Protein AF-0000000082339894 (afdb_homodimer)

Organism: NCBI:txid1220207

Foldseek 3Di:
DFALVLLLVLLVVLLVVLVVQLVCCCVVCVDPVLVPDDPVSNVVVNVVSNVVSVVSNVSSVLSNVCSVPVCVLVDPVVVVVLVCQLVVLQVVLVVCVVVVVPVSSVVSNVSSVSSCRRRVD/DFALVLLLVLLVVLLVVLVVQLVCCCVVCVDPVLVPDDPVSNVVVNVVSNVVSVVSNVSSVLSNVCSVPVCVLVDPVNVVVLVCQLVVLQVVLVVCVVVVVPVSSVVSNVSSVSSCRRRVD

Secondary structure (DSSP, 8-state):
---HHHHHHHHHHHHHHHHHHHHHHHHHHTSHHHHTS-HHHHHHHHHHHHHHHHHHHHHHHHHHHHHH-GGGGGSHHHHHHHHHHHHHHHHHHHHHHHTT-HHHHHHHHHHHHHHHHHHH-/---HHHHHHHHHHHHHHHHHHHHHHHHHHTSHHHHTS-HHHHHHHHHHHHHHHHHHHHHHHHHHHHHH-GGGGGSHHHHHHHHHHHHHHHHHHHHHHHTT-HHHHHHHHHHHHHHHHHHH-

Structure (mmCIF, N/CA/C/O backbone):
data_AF-0000000082339894-model_v1
#
loop_
_entity.id
_entity.type
_entity.pdbx_description
1 polymer 'Integral membrane protein'
#
loop_
_atom_site.group_PDB
_atom_site.id
_atom_site.type_symbol
_atom_site.label_atom_id
_atom_site.label_alt_id
_atom_site.label_comp_id
_atom_site.label_asym_id
_atom_site.label_entity_id
_atom_site.label_seq_id
_atom_site.pdbx_PDB_ins_code
_atom_site.Cartn_x
_atom_site.Cartn_y
_atom_site.Cartn_z
_atom_site.occupancy
_atom_site.B_iso_or_equiv
_atom_site.auth_seq_id
_atom_site.auth_comp_id
_atom_site.auth_asym_id
_atom_site.auth_atom_id
_atom_site.pdbx_PDB_model_num
ATOM 1 N N . MET A 1 1 ? 12.375 19.703 15.148 1 88.88 1 MET A N 1
ATOM 2 C CA . MET A 1 1 ? 11.305 19.547 14.164 1 88.88 1 MET A CA 1
ATOM 3 C C . MET A 1 1 ? 11.859 19.016 12.844 1 88.88 1 MET A C 1
ATOM 5 O O . MET A 1 1 ? 12.977 19.344 12.453 1 88.88 1 MET A O 1
ATOM 9 N N . PRO A 1 2 ? 11.07 18.078 12.258 1 95.56 2 PRO A N 1
ATOM 10 C CA . PRO A 1 2 ? 11.562 17.547 10.984 1 95.56 2 PRO A CA 1
ATOM 11 C C . PRO A 1 2 ? 11.789 18.641 9.938 1 95.56 2 PRO A C 1
ATOM 13 O O . PRO A 1 2 ? 11.055 19.625 9.906 1 95.56 2 PRO A O 1
ATOM 16 N N . ASP A 1 3 ? 12.844 18.516 9.219 1 97.5 3 ASP A N 1
ATOM 17 C CA . ASP A 1 3 ? 13.234 19.438 8.156 1 97.5 3 ASP A CA 1
ATOM 18 C C . ASP A 1 3 ? 12.344 19.281 6.93 1 97.5 3 ASP A C 1
ATOM 20 O O . ASP A 1 3 ? 12.328 18.219 6.305 1 97.5 3 ASP A O 1
ATOM 24 N N . PRO A 1 4 ? 11.617 20.328 6.535 1 98.5 4 PRO A N 1
ATOM 25 C CA . PRO A 1 4 ? 10.734 20.219 5.371 1 98.5 4 PRO A CA 1
ATOM 26 C C . PRO A 1 4 ? 11.484 19.812 4.098 1 98.5 4 PRO A C 1
ATOM 28 O O . PRO A 1 4 ? 10.922 19.141 3.23 1 98.5 4 PRO A O 1
ATOM 31 N N . THR A 1 5 ? 12.688 20.219 4.02 1 98.69 5 THR A N 1
ATOM 32 C CA . THR A 1 5 ? 13.453 19.859 2.832 1 98.69 5 THR A CA 1
ATOM 33 C C . THR A 1 5 ? 13.656 18.344 2.748 1 98.69 5 THR A C 1
ATOM 35 O O . THR A 1 5 ? 13.492 17.75 1.682 1 98.69 5 THR A O 1
ATOM 38 N N . LEU A 1 6 ? 14.039 17.719 3.838 1 98.81 6 LEU A N 1
ATOM 39 C CA . LEU A 1 6 ? 14.211 16.266 3.863 1 98.81 6 LEU A CA 1
ATOM 40 C C . LEU A 1 6 ? 12.891 15.562 3.574 1 98.81 6 LEU A C 1
ATOM 42 O O . LEU A 1 6 ? 12.875 14.523 2.904 1 98.81 6 LEU A O 1
ATOM 46 N N . LEU A 1 7 ? 11.852 16.078 4.051 1 98.94 7 LEU A N 1
ATOM 47 C CA . LEU A 1 7 ? 10.531 15.508 3.787 1 98.94 7 LEU A CA 1
ATOM 48 C C . LEU A 1 7 ? 10.18 15.617 2.307 1 98.94 7 LEU A C 1
ATOM 50 O O . LEU A 1 7 ? 9.617 14.68 1.729 1 98.94 7 LEU A O 1
ATOM 54 N N . LYS A 1 8 ? 10.523 16.734 1.73 1 98.94 8 LYS A N 1
ATOM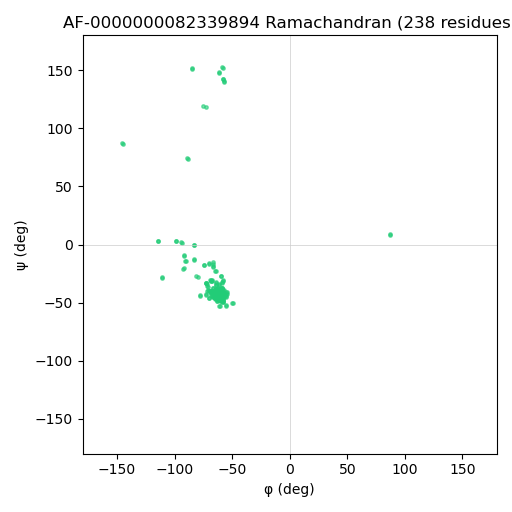 55 C CA . LYS A 1 8 ? 10.297 16.859 0.294 1 98.94 8 LYS A CA 1
ATOM 56 C C . LYS A 1 8 ? 11.133 15.859 -0.489 1 98.94 8 LYS A C 1
ATOM 58 O O . LYS A 1 8 ? 10.656 15.266 -1.454 1 98.94 8 LYS A O 1
ATOM 63 N N . VAL A 1 9 ? 12.352 15.648 -0.076 1 98.94 9 VAL A N 1
ATOM 64 C CA . VAL A 1 9 ? 13.211 14.664 -0.728 1 98.94 9 VAL A CA 1
ATOM 65 C C . VAL A 1 9 ? 12.617 13.266 -0.573 1 98.94 9 VAL A C 1
ATOM 67 O O . VAL A 1 9 ? 12.57 12.492 -1.533 1 98.94 9 VAL A O 1
ATOM 70 N N . ALA A 1 10 ? 12.148 12.93 0.594 1 98.94 10 ALA A N 1
ATOM 71 C CA . ALA A 1 10 ? 11.477 11.656 0.823 1 98.94 10 ALA A CA 1
ATOM 72 C C . ALA A 1 10 ? 10.234 11.516 -0.056 1 98.94 10 ALA A C 1
ATOM 74 O O . ALA A 1 10 ? 9.961 10.445 -0.588 1 98.94 10 ALA A O 1
ATOM 75 N N . GLY A 1 11 ? 9.5 12.625 -0.168 1 98.94 11 GLY A N 1
ATOM 76 C CA . GLY A 1 11 ? 8.312 12.617 -1.007 1 98.94 11 GLY A CA 1
ATOM 77 C C . GLY A 1 11 ? 8.609 12.32 -2.463 1 98.94 11 GLY A C 1
ATOM 78 O O . GLY A 1 11 ? 8.055 11.391 -3.041 1 98.94 11 GLY A O 1
ATOM 79 N N . TYR A 1 12 ? 9.5 13.047 -3.043 1 98.88 12 TYR A N 1
ATOM 80 C CA . TYR A 1 12 ? 9.867 12.836 -4.438 1 98.88 12 TYR A CA 1
ATOM 81 C C . TYR A 1 12 ? 10.5 11.461 -4.625 1 98.88 12 TYR A C 1
ATOM 83 O O . TYR A 1 12 ? 10.25 10.789 -5.629 1 98.88 12 TYR A O 1
ATOM 91 N N . GLY A 1 13 ? 11.383 11.109 -3.709 1 98.88 13 GLY A N 1
ATOM 92 C CA . GLY A 1 13 ? 11.977 9.781 -3.766 1 98.88 13 GLY A CA 1
ATOM 93 C C . GLY A 1 13 ? 10.945 8.672 -3.785 1 98.88 13 GLY A C 1
ATOM 94 O O . GLY A 1 13 ? 11.047 7.734 -4.578 1 98.88 13 GLY A O 1
ATOM 95 N N . SER A 1 14 ? 9.953 8.828 -2.969 1 98.94 14 SER A N 1
ATOM 96 C CA . SER A 1 14 ? 8.891 7.824 -2.918 1 98.94 14 SER A CA 1
ATOM 97 C C . SER A 1 14 ? 8.133 7.754 -4.238 1 98.94 14 SER A C 1
ATOM 99 O O . SER A 1 14 ? 7.762 6.672 -4.691 1 98.94 14 SER A O 1
ATOM 101 N N . LEU A 1 15 ? 7.883 8.859 -4.863 1 98.94 15 LEU A N 1
ATOM 102 C CA . LEU A 1 15 ? 7.18 8.859 -6.141 1 98.94 15 LEU A CA 1
ATOM 103 C C . LEU A 1 15 ? 8.031 8.211 -7.227 1 98.94 15 LEU A C 1
ATOM 105 O O . LEU A 1 15 ? 7.512 7.465 -8.062 1 98.94 15 LEU A O 1
ATOM 109 N N . ILE A 1 16 ? 9.328 8.484 -7.242 1 98.88 16 ILE A N 1
ATOM 110 C CA . ILE A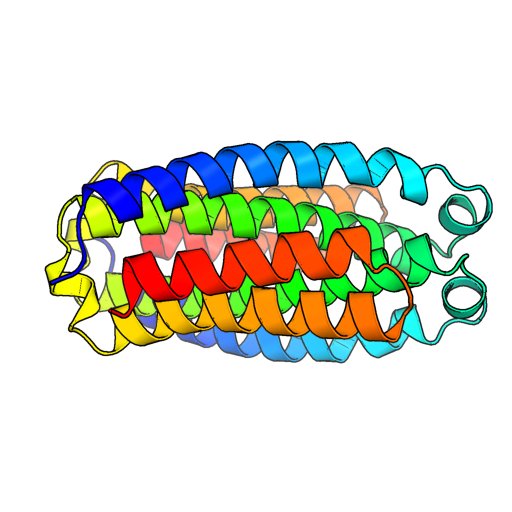 1 16 ? 10.234 7.867 -8.203 1 98.88 16 ILE A CA 1
ATOM 111 C C . ILE A 1 16 ? 10.273 6.355 -7.977 1 98.88 16 ILE A C 1
ATOM 113 O O . ILE A 1 16 ? 10.164 5.574 -8.922 1 98.88 16 ILE A O 1
ATOM 117 N N . VAL A 1 17 ? 10.406 5.922 -6.746 1 98.81 17 VAL A N 1
ATOM 118 C CA . VAL A 1 17 ? 10.461 4.5 -6.418 1 98.81 17 VAL A CA 1
ATOM 119 C C . VAL A 1 17 ? 9.133 3.836 -6.777 1 98.81 17 VAL A C 1
ATOM 121 O O . VAL A 1 17 ? 9.109 2.684 -7.219 1 98.81 17 VAL A O 1
ATOM 124 N N . SER A 1 18 ? 8.07 4.566 -6.605 1 98.94 18 SER A N 1
ATOM 125 C CA . SER A 1 18 ? 6.77 4.02 -6.996 1 98.94 18 SER A CA 1
ATOM 126 C C . SER A 1 18 ? 6.754 3.639 -8.469 1 98.94 18 SER A C 1
ATOM 128 O O . SER A 1 18 ? 6.316 2.543 -8.828 1 98.94 18 SER A O 1
ATOM 130 N N . LEU A 1 19 ? 7.184 4.461 -9.305 1 98.75 19 LEU A N 1
ATOM 131 C CA . LEU A 1 19 ? 7.215 4.203 -10.742 1 98.75 19 LEU A CA 1
ATOM 132 C C . LEU A 1 19 ? 8.141 3.039 -11.07 1 98.75 19 LEU A C 1
ATOM 134 O O . LEU A 1 19 ? 7.801 2.172 -11.875 1 98.75 19 LEU A O 1
ATOM 138 N N . LEU A 1 20 ? 9.289 3.039 -10.453 1 98.38 20 LEU A N 1
ATOM 139 C CA . LEU A 1 20 ? 10.25 1.966 -10.68 1 98.38 20 LEU A CA 1
ATOM 140 C C . LEU A 1 20 ? 9.719 0.638 -10.148 1 98.38 20 LEU A C 1
ATOM 142 O O . LEU A 1 20 ? 9.906 -0.406 -10.781 1 98.38 20 LEU A O 1
ATOM 146 N N . HIS A 1 21 ? 9.094 0.686 -8.992 1 98.69 21 HIS A N 1
ATOM 147 C CA . HIS A 1 21 ? 8.461 -0.484 -8.398 1 98.69 21 HIS A CA 1
ATOM 148 C C . HIS A 1 21 ? 7.391 -1.06 -9.32 1 98.69 21 HIS A C 1
ATOM 150 O O . HIS A 1 21 ? 7.391 -2.26 -9.602 1 98.69 21 HIS A O 1
ATOM 156 N N . ALA A 1 22 ? 6.559 -0.217 -9.852 1 98.56 22 ALA A N 1
ATOM 157 C CA . ALA A 1 22 ? 5.539 -0.665 -10.797 1 98.56 22 ALA A CA 1
ATOM 158 C C . ALA A 1 22 ? 6.176 -1.271 -12.047 1 98.56 22 ALA A C 1
ATOM 160 O O . ALA A 1 22 ? 5.793 -2.359 -12.477 1 98.56 22 ALA A O 1
ATOM 161 N N . ALA A 1 23 ? 7.172 -0.683 -12.562 1 98.31 23 ALA A N 1
ATOM 162 C CA . ALA A 1 23 ? 7.805 -1.129 -13.797 1 98.31 23 ALA A CA 1
ATOM 163 C C . ALA A 1 23 ? 8.523 -2.461 -13.594 1 98.31 23 ALA A C 1
ATOM 165 O O . ALA A 1 23 ? 8.578 -3.287 -14.508 1 98.31 23 ALA A O 1
ATOM 166 N N . SER A 1 24 ? 9.023 -2.719 -12.445 1 97.75 24 SER A N 1
ATOM 167 C CA . SER A 1 24 ? 9.82 -3.914 -12.195 1 97.75 24 SER A CA 1
ATOM 168 C C . SER A 1 24 ? 8.945 -5.16 -12.125 1 97.75 24 SER A C 1
ATOM 170 O O . SER A 1 24 ? 9.445 -6.285 -12.234 1 97.75 24 SER A O 1
ATOM 172 N N . GLY A 1 25 ? 7.66 -4.973 -11.938 1 97.94 25 GLY A N 1
ATOM 173 C CA . GLY A 1 25 ? 6.762 -6.117 -11.898 1 97.94 25 GLY A CA 1
ATOM 174 C C . GLY A 1 25 ? 6.793 -6.945 -13.172 1 97.94 25 GLY A C 1
ATOM 175 O O . GLY A 1 25 ? 6.598 -8.164 -13.125 1 97.94 25 GLY A O 1
ATOM 176 N N . ARG A 1 26 ? 7.016 -6.348 -14.258 1 96.88 26 ARG A N 1
ATOM 177 C CA . ARG A 1 26 ? 7.008 -7.043 -15.539 1 96.88 26 ARG A CA 1
ATOM 178 C C . ARG A 1 26 ? 8.078 -8.125 -15.586 1 96.88 26 ARG A C 1
ATOM 180 O O . ARG A 1 26 ? 7.887 -9.172 -16.203 1 96.88 26 ARG A O 1
ATOM 187 N N . LYS A 1 27 ? 9.18 -7.91 -14.961 1 95.75 27 LYS A N 1
ATOM 188 C CA . LYS A 1 27 ? 10.312 -8.828 -15.008 1 95.75 27 LYS A CA 1
ATOM 189 C C . LYS A 1 27 ? 9.945 -10.195 -14.43 1 95.75 27 LYS A C 1
ATOM 191 O O . LYS A 1 27 ? 10.164 -11.227 -15.062 1 95.75 27 LYS A O 1
ATOM 196 N N . PHE A 1 28 ? 9.32 -10.195 -13.281 1 97 28 PHE A N 1
ATOM 197 C CA . PHE A 1 28 ? 9.039 -11.484 -12.672 1 97 28 PHE A CA 1
ATOM 198 C C . PHE A 1 28 ? 7.66 -12 -13.078 1 97 28 PHE A C 1
ATOM 200 O O . PHE A 1 28 ? 7.41 -13.203 -13.062 1 97 28 PHE A O 1
ATOM 207 N N . GLN A 1 29 ? 6.766 -11.109 -13.539 1 97.75 29 GLN A N 1
ATOM 208 C CA . GLN A 1 29 ? 5.406 -11.508 -13.883 1 97.75 29 GLN A CA 1
ATOM 209 C C . GLN A 1 29 ? 5.336 -12.094 -15.289 1 97.75 29 GLN A C 1
ATOM 211 O O . GLN A 1 29 ? 4.348 -12.734 -15.648 1 97.75 29 GLN A O 1
ATOM 216 N N . ARG A 1 30 ? 6.375 -11.93 -16.031 1 96.94 30 ARG A N 1
ATOM 217 C CA . ARG A 1 30 ? 6.41 -12.5 -17.375 1 96.94 30 ARG A CA 1
ATOM 218 C C . ARG A 1 30 ? 7.023 -13.898 -17.359 1 96.94 30 ARG A C 1
ATOM 220 O O . ARG A 1 30 ? 6.953 -14.617 -18.359 1 96.94 30 ARG A O 1
ATOM 227 N N . ALA A 1 31 ? 7.578 -14.273 -16.266 1 96.19 31 ALA A N 1
ATOM 228 C CA . ALA A 1 31 ? 8.133 -15.625 -16.156 1 96.19 31 ALA A CA 1
ATOM 229 C C . ALA A 1 31 ? 7.055 -16.672 -16.422 1 96.19 31 ALA A C 1
ATOM 231 O O . ALA A 1 31 ? 5.91 -16.516 -15.984 1 96.19 31 ALA A O 1
ATOM 232 N N . ARG A 1 32 ? 7.445 -17.766 -17.094 1 97.19 32 ARG A N 1
ATOM 233 C CA . ARG A 1 32 ? 6.512 -18.828 -17.469 1 97.19 32 ARG A CA 1
ATOM 234 C C . ARG A 1 32 ? 5.812 -19.391 -16.234 1 97.19 32 ARG A C 1
ATOM 236 O O . ARG A 1 32 ? 4.602 -19.641 -16.266 1 97.19 32 ARG A O 1
ATOM 243 N N . GLU A 1 33 ? 6.578 -19.594 -15.156 1 97.88 33 GLU A N 1
ATOM 244 C CA . GLU A 1 33 ? 6.004 -20.156 -13.93 1 97.88 33 GLU A CA 1
ATOM 245 C C . GLU A 1 33 ? 4.953 -19.219 -13.336 1 97.88 33 GLU A C 1
ATOM 247 O O . GLU A 1 33 ? 3.951 -19.688 -12.789 1 97.88 33 GLU A O 1
ATOM 252 N N . PHE A 1 34 ? 5.199 -17.922 -13.398 1 98.38 34 PHE A N 1
ATOM 253 C CA . PHE A 1 34 ? 4.238 -16.953 -12.891 1 98.38 34 PHE A CA 1
ATOM 254 C C . PHE A 1 34 ? 2.971 -16.953 -13.734 1 98.38 34 PHE A C 1
ATOM 256 O O . PHE A 1 34 ? 1.861 -16.953 -13.195 1 98.38 34 PHE A O 1
ATOM 263 N N . GLN A 1 35 ? 3.158 -17.062 -15.055 1 98.06 35 GLN A N 1
ATOM 264 C CA . GLN A 1 35 ? 2.025 -17.047 -15.969 1 98.06 35 GLN A CA 1
ATOM 265 C C . GLN A 1 35 ? 1.195 -18.328 -15.836 1 98.06 35 GLN A C 1
ATOM 267 O O . GLN A 1 35 ? 0.044 -18.375 -16.281 1 98.06 35 GLN A O 1
ATOM 272 N N . ALA A 1 36 ? 1.763 -19.359 -15.234 1 97.69 36 ALA A N 1
ATOM 273 C CA . ALA A 1 36 ? 1.087 -20.641 -15.094 1 97.69 36 ALA A CA 1
ATOM 274 C C . ALA A 1 36 ? 0.361 -20.734 -13.758 1 97.69 36 ALA A C 1
ATOM 276 O O . ALA A 1 36 ? -0.261 -21.766 -13.453 1 97.69 36 ALA A O 1
ATOM 277 N N . LEU A 1 37 ? 0.408 -19.719 -12.992 1 98.5 37 LEU A N 1
ATOM 278 C CA . LEU A 1 37 ? -0.305 -19.719 -11.719 1 98.5 37 LEU A CA 1
ATOM 279 C C . LEU A 1 37 ? -1.805 -19.875 -11.938 1 98.5 37 LEU A C 1
ATOM 281 O O . LEU A 1 37 ? -2.354 -19.375 -12.922 1 98.5 37 LEU A O 1
ATOM 285 N N . PRO A 1 38 ? -2.387 -20.562 -10.883 1 98.19 38 PRO A N 1
ATOM 286 C CA . PRO A 1 38 ? -3.852 -20.547 -10.922 1 98.19 38 PRO A CA 1
ATOM 287 C C . PRO A 1 38 ? -4.414 -19.125 -10.906 1 98.19 38 PRO A C 1
ATOM 289 O O . PRO A 1 38 ? -3.783 -18.203 -10.367 1 98.19 38 PRO A O 1
ATOM 292 N N . ASN A 1 39 ? -5.586 -18.922 -11.477 1 98.25 39 ASN A N 1
ATOM 293 C CA . ASN A 1 39 ? -6.184 -17.609 -11.734 1 98.25 39 ASN A CA 1
ATOM 294 C C . ASN A 1 39 ? -6.148 -16.719 -10.492 1 98.25 39 ASN A C 1
ATOM 296 O O . ASN A 1 39 ? -5.695 -15.578 -10.555 1 98.25 39 ASN A O 1
ATOM 300 N N . ALA A 1 40 ? -6.598 -17.203 -9.359 1 98.12 40 ALA A N 1
ATOM 301 C CA . ALA A 1 40 ? -6.656 -16.391 -8.148 1 98.12 40 ALA A CA 1
ATOM 302 C C . ALA A 1 40 ? -5.258 -15.992 -7.695 1 98.12 40 ALA A C 1
ATOM 304 O O . ALA A 1 40 ? -5.023 -14.828 -7.352 1 98.12 40 ALA A O 1
ATOM 305 N N . ALA A 1 41 ? -4.328 -16.922 -7.676 1 98.56 41 ALA A N 1
ATOM 306 C CA . ALA A 1 41 ? -2.963 -16.641 -7.25 1 98.56 41 ALA A CA 1
ATOM 307 C C . ALA A 1 41 ? -2.309 -15.609 -8.172 1 98.56 41 ALA A C 1
ATOM 309 O O . ALA A 1 41 ? -1.638 -14.688 -7.711 1 98.56 41 ALA A O 1
ATOM 310 N N . TYR A 1 42 ? -2.508 -15.82 -9.484 1 98.56 42 TYR A N 1
ATOM 311 C CA . TYR A 1 42 ? -2.021 -14.875 -10.484 1 98.56 42 TYR A CA 1
ATOM 312 C C . TYR A 1 42 ? -2.592 -13.484 -10.242 1 98.56 42 TYR A C 1
ATOM 314 O O . TYR A 1 42 ? -1.844 -12.508 -10.141 1 98.56 42 TYR A O 1
ATOM 322 N N . THR A 1 43 ? -3.863 -13.375 -10.062 1 98.69 43 THR A N 1
ATOM 323 C CA . THR A 1 43 ? -4.586 -12.109 -9.945 1 98.69 43 THR A CA 1
ATOM 324 C C . THR A 1 43 ? -4.223 -11.398 -8.648 1 98.69 43 THR A C 1
ATOM 326 O O . THR A 1 43 ? -3.936 -10.203 -8.648 1 98.69 43 THR A O 1
ATOM 329 N N . PHE A 1 44 ? -4.152 -12.117 -7.504 1 98.69 44 PHE A N 1
ATOM 330 C CA . PHE A 1 44 ? -3.814 -11.547 -6.203 1 98.69 44 PHE A CA 1
ATOM 331 C C . PHE A 1 44 ? -2.361 -11.094 -6.176 1 98.69 44 PHE A C 1
ATOM 333 O O . PHE A 1 44 ? -2.051 -10.016 -5.648 1 98.69 44 PHE A O 1
ATOM 340 N N . SER A 1 45 ? -1.503 -11.898 -6.781 1 98.69 45 SER A N 1
ATOM 341 C CA . SER A 1 45 ? -0.088 -11.547 -6.797 1 98.69 45 SER A CA 1
ATOM 342 C C . SER A 1 45 ? 0.151 -10.266 -7.59 1 98.69 45 SER A C 1
ATOM 344 O O . SER A 1 45 ? 0.875 -9.375 -7.137 1 98.69 45 SER A O 1
ATOM 346 N N . MET A 1 46 ? -0.525 -10.148 -8.734 1 98.38 46 MET A N 1
ATOM 347 C CA . MET A 1 46 ? -0.415 -8.93 -9.516 1 98.38 46 MET A CA 1
ATOM 348 C C . MET A 1 46 ? -0.958 -7.73 -8.742 1 98.38 46 MET A C 1
ATOM 350 O O . MET A 1 46 ? -0.292 -6.699 -8.641 1 98.38 46 MET A O 1
ATOM 354 N N . SER A 1 47 ? -2.076 -7.93 -8.227 1 98.62 47 SER A N 1
ATOM 355 C CA . SER A 1 47 ? -2.729 -6.844 -7.504 1 98.62 47 SER A CA 1
ATOM 356 C C . SER A 1 47 ? -1.88 -6.375 -6.328 1 98.62 47 SER A C 1
ATOM 358 O O . SER A 1 47 ? -1.733 -5.172 -6.102 1 98.62 47 SER A O 1
ATOM 360 N N . GLY A 1 48 ? -1.346 -7.301 -5.574 1 98.62 48 GLY A N 1
ATOM 361 C CA . GLY A 1 48 ? -0.498 -6.949 -4.445 1 98.62 48 GLY A CA 1
ATOM 362 C C . GLY A 1 48 ? 0.698 -6.102 -4.84 1 98.62 48 GLY A C 1
ATOM 363 O O . GLY A 1 48 ? 1.011 -5.113 -4.172 1 98.62 48 GLY A O 1
ATOM 364 N N . TRP A 1 49 ? 1.328 -6.52 -5.91 1 98.81 49 TRP A N 1
ATOM 365 C CA . TRP A 1 49 ? 2.51 -5.777 -6.34 1 98.81 49 TRP A CA 1
ATOM 366 C C . TRP A 1 49 ? 2.158 -4.336 -6.676 1 98.81 49 TRP A C 1
ATOM 368 O O . TRP A 1 49 ? 2.826 -3.404 -6.219 1 98.81 49 TRP A O 1
ATOM 378 N N . TYR A 1 50 ? 1.113 -4.117 -7.332 1 98.31 50 TYR A N 1
ATOM 379 C CA . TYR A 1 50 ? 0.773 -2.768 -7.773 1 98.31 50 TYR A CA 1
ATOM 380 C C . TYR A 1 50 ? 0.125 -1.972 -6.648 1 98.31 50 TYR A C 1
ATOM 382 O O . TYR A 1 50 ? 0.221 -0.743 -6.613 1 98.31 50 TYR A O 1
ATOM 390 N N . GLN A 1 51 ? -0.521 -2.699 -5.746 1 98.5 51 GLN A N 1
ATOM 391 C CA . GLN A 1 51 ? -0.914 -2.023 -4.512 1 98.5 51 GLN A CA 1
ATOM 392 C C . GLN A 1 51 ? 0.305 -1.477 -3.773 1 98.5 51 GLN A C 1
ATOM 394 O O . GLN A 1 51 ? 0.235 -0.413 -3.154 1 98.5 51 GLN A O 1
ATOM 399 N N . GLY A 1 52 ? 1.396 -2.199 -3.793 1 98.69 52 GLY A N 1
ATOM 400 C CA . GLY A 1 52 ? 2.635 -1.68 -3.234 1 98.69 52 GLY A CA 1
ATOM 401 C C . GLY A 1 52 ? 3.092 -0.39 -3.893 1 98.69 52 GLY A C 1
ATOM 402 O O . GLY A 1 52 ? 3.613 0.503 -3.223 1 98.69 52 GLY A O 1
ATOM 403 N N . SER A 1 53 ? 2.904 -0.263 -5.199 1 98.88 53 SER A N 1
ATOM 404 C CA . SER A 1 53 ? 3.217 0.982 -5.895 1 98.88 53 SER A CA 1
ATOM 405 C C . SER A 1 53 ? 2.297 2.113 -5.441 1 98.88 53 SER A C 1
ATOM 407 O O . SER A 1 53 ? 2.734 3.258 -5.305 1 98.88 53 SER A O 1
ATOM 409 N N . GLY A 1 54 ? 1.021 1.75 -5.266 1 98.75 54 GLY A N 1
ATOM 410 C CA . GLY A 1 54 ? 0.098 2.73 -4.715 1 98.75 54 GLY A CA 1
ATOM 411 C C . GLY A 1 54 ? 0.479 3.191 -3.322 1 98.75 54 GLY A C 1
ATOM 412 O O . GLY A 1 54 ? 0.38 4.379 -3.006 1 98.75 54 GLY A O 1
ATOM 413 N N . TYR A 1 55 ? 0.953 2.26 -2.453 1 98.88 55 TYR A N 1
ATOM 414 C CA . TYR A 1 55 ? 1.466 2.582 -1.126 1 98.88 55 TYR A CA 1
ATOM 415 C C . TYR A 1 55 ? 2.582 3.615 -1.21 1 98.88 55 TYR A C 1
ATOM 417 O O . TYR A 1 55 ? 2.617 4.566 -0.423 1 98.88 55 TYR A O 1
ATOM 425 N N . LEU A 1 56 ? 3.434 3.469 -2.186 1 98.94 56 LEU A N 1
ATOM 426 C CA . LEU A 1 56 ? 4.57 4.371 -2.338 1 98.94 56 LEU A CA 1
ATOM 427 C C . LEU A 1 56 ? 4.113 5.742 -2.83 1 98.94 56 LEU A C 1
ATOM 429 O O . LEU A 1 56 ? 4.699 6.762 -2.467 1 98.94 56 LEU A O 1
ATOM 433 N N . ILE A 1 57 ? 3.07 5.789 -3.646 1 98.94 57 ILE A N 1
ATOM 434 C CA . ILE A 1 57 ? 2.486 7.074 -4.016 1 98.94 57 ILE A CA 1
ATOM 435 C C . ILE A 1 57 ? 1.97 7.785 -2.768 1 98.94 57 ILE A C 1
ATOM 437 O O . ILE A 1 57 ? 2.258 8.969 -2.557 1 98.94 57 ILE A O 1
ATOM 441 N N . LEU A 1 58 ? 1.229 7.051 -1.955 1 98.94 58 LEU A N 1
ATOM 442 C CA . LEU A 1 58 ? 0.672 7.621 -0.734 1 98.94 58 LEU A CA 1
ATOM 443 C C . LEU A 1 58 ? 1.78 8.078 0.206 1 98.94 58 LEU A C 1
ATOM 445 O O . LEU A 1 58 ? 1.67 9.141 0.832 1 98.94 58 LEU A O 1
ATOM 449 N N . ALA A 1 59 ? 2.82 7.301 0.303 1 98.94 59 ALA A N 1
ATOM 450 C CA . ALA A 1 59 ? 3.975 7.695 1.106 1 98.94 59 ALA A CA 1
ATOM 451 C C . ALA A 1 59 ? 4.539 9.031 0.635 1 98.94 59 ALA A C 1
ATOM 453 O O . ALA A 1 59 ? 4.887 9.891 1.451 1 98.94 59 ALA A O 1
ATOM 454 N N . GLY A 1 60 ? 4.66 9.203 -0.671 1 98.94 60 GLY A N 1
ATOM 455 C CA . GLY A 1 60 ? 5.129 10.477 -1.201 1 98.94 60 GLY A CA 1
ATOM 456 C C . GLY A 1 60 ? 4.238 11.641 -0.827 1 98.94 60 GLY A C 1
ATOM 457 O O . GLY A 1 60 ? 4.723 12.664 -0.337 1 98.94 60 GLY A O 1
ATOM 458 N N . LEU A 1 61 ? 2.992 11.477 -0.973 1 98.94 61 LEU A N 1
ATOM 459 C CA . LEU A 1 61 ? 2.037 12.539 -0.692 1 98.94 61 LEU A CA 1
ATOM 460 C C . LEU A 1 61 ? 2.012 12.867 0.797 1 98.94 61 LEU A C 1
ATOM 462 O O . LEU A 1 61 ? 1.866 14.031 1.178 1 98.94 61 LEU A O 1
ATOM 466 N N . LEU A 1 62 ? 2.141 11.875 1.578 1 98.88 62 LEU A N 1
ATOM 467 C CA . LEU A 1 62 ? 2.203 12.086 3.02 1 98.88 62 LEU A CA 1
ATOM 468 C C . LEU A 1 62 ? 3.426 12.914 3.396 1 98.88 62 LEU A C 1
ATOM 470 O O . LEU A 1 62 ? 3.328 13.836 4.207 1 98.88 62 LEU A O 1
ATOM 474 N N . ASN A 1 63 ? 4.496 12.547 2.805 1 98.94 63 ASN A N 1
ATOM 475 C CA . ASN A 1 63 ? 5.703 13.32 3.074 1 98.94 63 ASN A CA 1
ATOM 476 C C . ASN A 1 63 ? 5.551 14.773 2.631 1 98.94 63 ASN A C 1
ATOM 478 O O . ASN A 1 63 ? 6 15.688 3.322 1 98.94 63 ASN A O 1
ATOM 482 N N . PHE A 1 64 ? 4.91 15.008 1.506 1 98.94 64 PHE A N 1
ATOM 483 C CA . PHE A 1 64 ? 4.629 16.375 1.097 1 98.94 64 PHE A CA 1
ATOM 484 C C . PHE A 1 64 ? 3.729 17.062 2.111 1 98.94 64 PHE A C 1
ATOM 486 O O . PHE A 1 64 ? 3.92 18.25 2.416 1 98.94 64 PHE A O 1
ATOM 493 N N . HIS A 1 65 ? 2.76 16.344 2.559 1 98.75 65 HIS A N 1
ATOM 494 C CA . HIS A 1 65 ? 1.854 16.875 3.572 1 98.75 65 HIS A CA 1
ATOM 495 C C . HIS A 1 65 ? 2.611 17.281 4.828 1 98.75 65 HIS A C 1
ATOM 497 O O . HIS A 1 65 ? 2.404 18.375 5.348 1 98.75 65 HIS A O 1
ATOM 503 N N . TRP A 1 66 ? 3.453 16.453 5.258 1 98.75 66 TRP A N 1
ATOM 504 C CA . TRP A 1 66 ? 4.25 16.75 6.445 1 98.75 66 TRP A CA 1
ATOM 505 C C . TRP A 1 66 ? 5.234 17.891 6.168 1 98.75 66 TRP A C 1
ATOM 507 O O . TRP A 1 66 ? 5.547 18.672 7.062 1 98.75 66 TRP A O 1
ATOM 517 N N . ALA A 1 67 ? 5.688 18.016 4.988 1 98.88 67 ALA A N 1
ATOM 518 C CA . ALA A 1 67 ? 6.59 19.109 4.645 1 98.88 67 ALA A CA 1
ATOM 519 C C . ALA A 1 67 ? 5.891 20.469 4.785 1 98.88 67 ALA A C 1
ATOM 521 O O . ALA A 1 67 ? 6.52 21.469 5.129 1 98.88 67 ALA A O 1
ATOM 522 N N . GLN A 1 68 ? 4.609 20.469 4.527 1 98.31 68 GLN A N 1
ATOM 523 C CA . GLN A 1 68 ? 3.838 21.703 4.641 1 98.31 68 GLN A CA 1
ATOM 524 C C . GLN A 1 68 ? 3.627 22.094 6.102 1 98.31 68 GLN A C 1
ATOM 526 O O . GLN A 1 68 ? 3.543 23.281 6.43 1 98.31 68 GLN A O 1
ATOM 531 N N . ASN A 1 69 ? 3.514 21.109 6.922 1 97.44 69 ASN A N 1
ATOM 532 C CA . ASN A 1 69 ? 3.328 21.328 8.352 1 97.44 69 ASN A CA 1
ATOM 533 C C . ASN A 1 69 ? 4.023 20.25 9.18 1 97.44 69 ASN A C 1
ATOM 535 O O . ASN A 1 69 ? 3.371 19.328 9.688 1 97.44 69 ASN A O 1
ATOM 539 N N . PRO A 1 70 ? 5.258 20.438 9.477 1 98 70 PRO A N 1
ATOM 540 C CA . PRO A 1 70 ? 6.055 19.406 10.133 1 98 70 PRO A CA 1
ATOM 541 C C . PRO A 1 70 ? 5.59 19.109 11.555 1 98 70 PRO A C 1
ATOM 543 O O . PRO A 1 70 ? 5.906 18.062 12.117 1 98 70 PRO A O 1
ATOM 546 N N . SER A 1 71 ? 4.824 20.016 12.195 1 97.12 71 SER A N 1
ATOM 547 C CA . SER A 1 71 ? 4.371 19.812 13.57 1 97.12 71 SER A CA 1
ATOM 548 C C . SER A 1 71 ? 3.395 18.656 13.664 1 97.12 71 SER A C 1
ATOM 550 O O . SER A 1 71 ? 3.166 18.125 14.75 1 97.12 71 SER A O 1
ATOM 552 N N . LEU A 1 72 ? 2.85 18.203 12.578 1 97.44 72 LEU A N 1
ATOM 553 C CA . LEU A 1 72 ? 1.958 17.062 12.547 1 97.44 72 LEU A CA 1
ATOM 554 C C . LEU A 1 72 ? 2.697 15.789 12.953 1 97.44 72 LEU A C 1
ATOM 556 O O . LEU A 1 72 ? 2.078 14.82 13.406 1 97.44 72 LEU A O 1
ATOM 560 N N . LEU A 1 73 ? 3.988 15.812 12.805 1 98.5 73 LEU A N 1
ATOM 561 C CA . LEU A 1 73 ? 4.793 14.648 13.141 1 98.5 73 LEU A CA 1
ATOM 562 C C . LEU A 1 73 ? 5.105 14.617 14.633 1 98.5 73 LEU A C 1
ATOM 564 O O . LEU A 1 73 ? 5.707 13.656 15.125 1 98.5 73 LEU A O 1
ATOM 568 N N . GLU A 1 74 ? 4.66 15.555 15.359 1 97.44 74 GLU A N 1
ATOM 569 C CA . GLU A 1 74 ? 4.727 15.508 16.812 1 97.44 74 GLU A CA 1
ATOM 570 C C . GLU A 1 74 ? 3.473 14.867 17.406 1 97.44 74 GLU A C 1
ATOM 572 O O . GLU A 1 74 ? 3.449 14.516 18.594 1 97.44 74 GLU A O 1
ATOM 577 N N . GLU A 1 75 ? 2.465 14.742 16.609 1 97.38 75 GLU A N 1
ATOM 578 C CA . GLU A 1 75 ? 1.205 14.141 17.031 1 97.38 75 GLU A CA 1
ATOM 579 C C . GLU A 1 75 ? 1.247 12.625 16.906 1 97.38 75 GLU A C 1
ATOM 581 O O . GLU A 1 75 ? 1.899 12.086 16.016 1 97.38 75 GLU A O 1
ATOM 586 N N . PRO A 1 76 ? 0.496 11.898 17.734 1 97.75 76 PRO A N 1
ATOM 587 C CA . PRO A 1 76 ? 0.551 10.438 17.734 1 97.75 76 PRO A CA 1
ATOM 588 C C . PRO A 1 76 ? 0.194 9.828 16.391 1 97.75 76 PRO A C 1
ATOM 590 O O . PRO A 1 76 ? 0.847 8.883 15.938 1 97.75 76 PRO A O 1
ATOM 593 N N . LEU A 1 77 ? -0.771 10.352 15.719 1 98.25 77 LEU A N 1
ATOM 594 C CA . LEU A 1 77 ? -1.165 9.789 14.43 1 98.25 77 LEU A CA 1
ATOM 595 C C . LEU A 1 77 ? -0.096 10.039 13.375 1 98.25 77 LEU A C 1
ATOM 597 O O . LEU A 1 77 ? 0.143 9.195 12.508 1 98.25 77 LEU A O 1
ATOM 601 N N . GLY A 1 78 ? 0.49 11.219 13.398 1 98.31 78 GLY A N 1
ATOM 602 C CA . GLY A 1 78 ? 1.609 11.484 12.508 1 98.31 78 GLY A CA 1
ATOM 603 C C . GLY A 1 78 ? 2.77 10.523 12.711 1 98.31 78 GLY A C 1
ATOM 604 O O . GLY A 1 78 ? 3.291 9.961 11.75 1 98.31 78 GLY A O 1
ATOM 605 N N . GLN A 1 79 ? 3.09 10.305 13.945 1 98.56 79 GLN A N 1
ATOM 606 C CA . GLN A 1 79 ? 4.168 9.375 14.281 1 98.56 79 GLN A CA 1
ATOM 607 C C . GLN A 1 79 ? 3.82 7.953 13.859 1 98.56 79 GLN A C 1
ATOM 609 O O . GLN A 1 79 ? 4.676 7.219 13.359 1 98.56 79 GLN A O 1
ATOM 614 N N . ALA A 1 80 ? 2.611 7.609 14.094 1 98.81 80 ALA A N 1
ATOM 615 C CA . ALA A 1 80 ? 2.174 6.266 13.734 1 98.81 80 ALA A CA 1
ATOM 616 C C . ALA A 1 80 ? 2.285 6.035 12.234 1 98.81 80 ALA A C 1
ATOM 618 O O . ALA A 1 80 ? 2.795 5.004 11.789 1 98.81 80 ALA A O 1
ATOM 619 N N . MET A 1 81 ? 1.868 7.016 11.461 1 98.88 81 MET A N 1
ATOM 620 C CA . MET A 1 81 ? 1.919 6.879 10.008 1 98.88 81 MET A CA 1
ATOM 621 C C . MET A 1 81 ? 3.361 6.852 9.516 1 98.88 81 MET A C 1
ATOM 623 O O . MET A 1 81 ? 3.717 6.035 8.656 1 98.88 81 MET A O 1
ATOM 627 N N . ALA A 1 82 ? 4.156 7.719 10.109 1 98.88 82 ALA A N 1
ATOM 628 C CA . ALA A 1 82 ? 5.57 7.723 9.734 1 98.88 82 ALA A CA 1
ATOM 629 C C . ALA A 1 82 ? 6.234 6.395 10.094 1 98.88 82 ALA A C 1
ATOM 631 O O . ALA A 1 82 ? 7.055 5.879 9.336 1 98.88 82 ALA A O 1
ATOM 632 N N . SER A 1 83 ? 5.863 5.859 11.211 1 98.88 83 SER A N 1
ATOM 633 C CA . SER A 1 83 ? 6.414 4.574 11.625 1 98.88 83 SER A CA 1
ATOM 634 C C . SER A 1 83 ? 5.988 3.455 10.68 1 98.88 83 SER A C 1
ATOM 636 O O . SER A 1 83 ? 6.785 2.568 10.359 1 98.88 83 SER A O 1
ATOM 638 N N . VAL A 1 84 ? 4.734 3.453 10.234 1 98.94 84 VAL A N 1
ATOM 639 C CA . VAL A 1 84 ? 4.266 2.438 9.297 1 98.94 84 VAL A CA 1
ATOM 640 C C . VAL A 1 84 ? 5.113 2.471 8.031 1 98.94 84 VAL A C 1
ATOM 642 O O . VAL A 1 84 ? 5.52 1.423 7.52 1 98.94 84 VAL A O 1
ATOM 645 N N . LEU A 1 85 ? 5.441 3.67 7.527 1 98.94 85 LEU A N 1
ATOM 646 C CA . LEU A 1 85 ? 6.254 3.789 6.324 1 98.94 85 LEU A CA 1
ATOM 647 C C . LEU A 1 85 ? 7.625 3.148 6.527 1 98.94 85 LEU A C 1
ATOM 649 O O . LEU A 1 85 ? 8.086 2.381 5.68 1 98.94 85 LEU A O 1
ATOM 653 N N . SER A 1 86 ? 8.242 3.35 7.645 1 98.88 86 SER A N 1
ATOM 654 C CA . SER A 1 86 ? 9.586 2.848 7.902 1 98.88 86 SER A CA 1
ATOM 655 C C . SER A 1 86 ? 9.562 1.358 8.234 1 98.88 86 SER A C 1
ATOM 657 O O . SER A 1 86 ? 10.383 0.591 7.723 1 98.88 86 SER A O 1
ATOM 659 N N . VAL A 1 87 ? 8.633 0.927 9.055 1 98.81 87 VAL A N 1
ATOM 660 C CA . VAL A 1 87 ? 8.555 -0.47 9.469 1 98.81 87 VAL A CA 1
ATOM 661 C C . VAL A 1 87 ? 8.25 -1.351 8.258 1 98.81 87 VAL A C 1
ATOM 663 O O . VAL A 1 87 ? 8.789 -2.451 8.133 1 98.81 87 VAL A O 1
ATOM 666 N N . MET A 1 88 ? 7.367 -0.86 7.375 1 98.88 88 MET A N 1
ATOM 667 C CA . MET A 1 88 ? 7.074 -1.614 6.16 1 98.88 88 MET A CA 1
ATOM 668 C C . MET A 1 88 ? 8.328 -1.794 5.312 1 98.88 88 MET A C 1
ATOM 670 O O . MET A 1 88 ? 8.594 -2.889 4.809 1 98.88 88 MET A O 1
ATOM 674 N N . ALA A 1 89 ? 9.141 -0.732 5.164 1 98.88 89 ALA A N 1
ATOM 675 C CA . ALA A 1 89 ? 10.383 -0.831 4.402 1 98.88 89 ALA A CA 1
ATOM 676 C C . ALA A 1 89 ? 11.336 -1.831 5.043 1 98.88 89 ALA A C 1
ATOM 678 O O . ALA A 1 89 ? 11.93 -2.664 4.355 1 98.88 89 ALA A O 1
ATOM 679 N N . TRP A 1 90 ? 11.445 -1.805 6.324 1 98.81 90 TRP A N 1
ATOM 680 C CA . TRP A 1 90 ? 12.391 -2.68 7.016 1 98.81 90 TRP A CA 1
ATOM 681 C C . TRP A 1 90 ? 11.914 -4.129 6.977 1 98.81 90 TRP A C 1
ATOM 683 O O . TRP A 1 90 ? 12.727 -5.051 6.883 1 98.81 90 TRP A O 1
ATOM 693 N N . THR A 1 91 ? 10.625 -4.371 7.047 1 98.81 91 THR A N 1
ATOM 694 C CA . THR A 1 91 ? 10.094 -5.727 6.953 1 98.81 91 THR A CA 1
ATOM 695 C C . THR A 1 91 ? 10.352 -6.316 5.57 1 98.81 91 THR A C 1
ATOM 697 O O . THR A 1 91 ? 10.805 -7.457 5.457 1 98.81 91 THR A O 1
ATOM 700 N N . VAL A 1 92 ? 10.133 -5.559 4.539 1 98.88 92 VAL A N 1
ATOM 701 C CA . VAL A 1 92 ? 10.367 -6.02 3.174 1 98.88 92 VAL A CA 1
ATOM 702 C C . VAL A 1 92 ? 11.859 -6.238 2.953 1 98.88 92 VAL A C 1
ATOM 704 O O . VAL A 1 92 ? 12.273 -7.254 2.389 1 98.88 92 VAL A O 1
ATOM 707 N N . SER A 1 93 ? 12.664 -5.281 3.41 1 98.88 93 SER A N 1
ATOM 708 C CA . SER A 1 93 ? 14.117 -5.414 3.318 1 98.88 93 SER A CA 1
ATOM 709 C C . SER A 1 93 ? 14.594 -6.703 3.975 1 98.88 93 SER A C 1
ATOM 711 O O . SER A 1 93 ? 15.352 -7.469 3.371 1 98.88 93 SER A O 1
ATOM 713 N N . GLY A 1 94 ? 14.188 -6.887 5.199 1 98.88 94 GLY A N 1
ATOM 714 C CA . GLY A 1 94 ? 14.578 -8.102 5.895 1 98.88 94 GLY A CA 1
ATOM 715 C C . GLY A 1 94 ? 14.195 -9.367 5.148 1 98.88 94 GLY A C 1
ATOM 716 O O . GLY A 1 94 ? 14.984 -10.312 5.078 1 98.88 94 GLY A O 1
ATOM 717 N N . TRP A 1 95 ? 12.984 -9.383 4.645 1 98.81 95 TRP A N 1
ATOM 718 C CA . TRP A 1 95 ? 12.516 -10.523 3.861 1 98.81 95 TRP A CA 1
ATOM 719 C C . TRP A 1 95 ? 13.398 -10.742 2.633 1 98.81 95 TRP A C 1
ATOM 721 O O . TRP A 1 95 ? 13.789 -11.867 2.33 1 98.81 95 TRP A O 1
ATOM 731 N N . TYR A 1 96 ? 13.695 -9.648 1.914 1 98.88 96 TYR A N 1
ATOM 732 C CA . TYR A 1 96 ? 14.523 -9.75 0.717 1 98.88 96 TYR A CA 1
ATOM 733 C C . TYR A 1 96 ? 15.922 -10.258 1.059 1 98.88 96 TYR A C 1
ATOM 735 O O . TYR A 1 96 ? 16.453 -11.148 0.383 1 98.88 96 TYR A O 1
ATOM 743 N N . LEU A 1 97 ? 16.469 -9.734 2.096 1 98.88 97 LEU A N 1
ATOM 744 C CA . LEU A 1 97 ? 17.781 -10.188 2.518 1 98.88 97 LEU A CA 1
ATOM 745 C C . LEU A 1 97 ? 17.766 -11.656 2.924 1 98.88 97 LEU A C 1
ATOM 747 O O . LEU A 1 97 ? 18.656 -12.422 2.564 1 98.88 97 LEU A O 1
ATOM 751 N N . TRP A 1 98 ? 16.719 -12.062 3.67 1 98.75 98 TRP A N 1
ATOM 752 C CA . TRP A 1 98 ? 16.562 -13.453 4.086 1 98.75 98 TRP A CA 1
ATOM 753 C C . TRP A 1 98 ? 16.469 -14.375 2.877 1 98.75 98 TRP A C 1
ATOM 755 O O . TRP A 1 98 ? 16.922 -15.523 2.918 1 98.75 98 TRP A O 1
ATOM 765 N N . ARG A 1 99 ? 15.977 -13.852 1.716 1 98.81 99 ARG A N 1
ATOM 766 C CA . ARG A 1 99 ? 15.727 -14.641 0.51 1 98.81 99 ARG A CA 1
ATOM 767 C C . ARG A 1 99 ? 16.875 -14.5 -0.484 1 98.81 99 ARG A C 1
ATOM 769 O O . ARG A 1 99 ? 16.766 -14.93 -1.633 1 98.81 99 ARG A O 1
ATOM 776 N N . GLY A 1 100 ? 17.938 -13.75 -0.1 1 98.75 100 GLY A N 1
ATOM 777 C CA . GLY A 1 100 ? 19.141 -13.672 -0.898 1 98.75 100 GLY A CA 1
ATOM 778 C C . GLY A 1 100 ? 19.094 -12.594 -1.959 1 98.75 100 GLY A C 1
ATOM 779 O O . GLY A 1 100 ? 19.953 -12.539 -2.84 1 98.75 100 GLY A O 1
ATOM 780 N N . LEU A 1 101 ? 18.094 -11.773 -1.919 1 98.75 101 LEU A N 1
ATOM 781 C CA . LEU A 1 101 ? 18.016 -10.633 -2.82 1 98.75 101 LEU A CA 1
ATOM 782 C C . LEU A 1 101 ? 18.703 -9.414 -2.207 1 98.75 101 LEU A C 1
ATOM 784 O O . LEU A 1 101 ? 18.031 -8.438 -1.85 1 98.75 101 LEU A O 1
ATOM 788 N N . THR A 1 102 ? 20.031 -9.398 -2.17 1 98.75 102 THR A N 1
ATOM 789 C CA . THR A 1 102 ? 20.844 -8.531 -1.323 1 98.75 102 THR A CA 1
ATOM 790 C C . THR A 1 102 ? 20.766 -7.086 -1.794 1 98.75 102 THR A C 1
ATOM 792 O O . THR A 1 102 ? 20.578 -6.172 -0.985 1 98.75 102 THR A O 1
ATOM 795 N N . ILE A 1 103 ? 20.891 -6.867 -3.107 1 98.5 103 ILE A N 1
ATOM 796 C CA . ILE A 1 103 ? 20.875 -5.504 -3.621 1 98.5 103 ILE A CA 1
ATOM 797 C C . ILE A 1 103 ? 19.516 -4.855 -3.324 1 98.5 103 ILE A C 1
ATOM 799 O O . ILE A 1 103 ? 19.469 -3.74 -2.807 1 98.5 103 ILE A O 1
ATOM 803 N N . ASP A 1 104 ? 18.45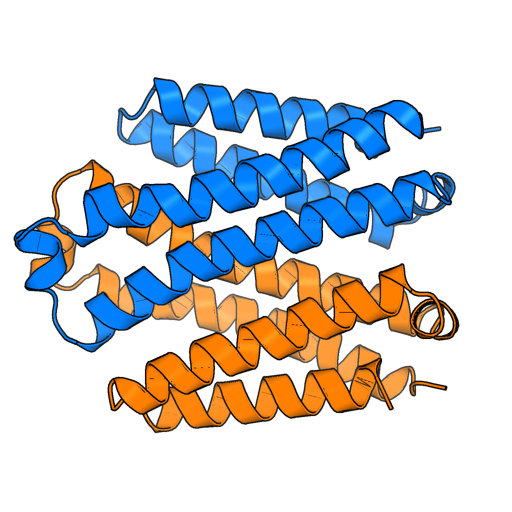3 -5.566 -3.592 1 98.5 104 ASP A N 1
ATOM 804 C CA . ASP A 1 104 ? 17.109 -5.062 -3.303 1 98.5 104 ASP A CA 1
ATOM 805 C C . ASP A 1 104 ? 16.953 -4.766 -1.814 1 98.5 104 ASP A C 1
ATOM 807 O O . ASP A 1 104 ? 16.438 -3.707 -1.439 1 98.5 104 ASP A O 1
ATOM 811 N N . GLY A 1 105 ? 17.344 -5.738 -1.009 1 98.81 105 GLY A N 1
ATOM 812 C CA . GLY A 1 105 ? 17.219 -5.562 0.429 1 98.81 105 GLY A CA 1
ATOM 813 C C . GLY A 1 105 ? 17.953 -4.34 0.946 1 98.81 105 GLY A C 1
ATOM 814 O O . GLY A 1 105 ? 17.422 -3.6 1.781 1 98.81 105 GLY A O 1
ATOM 815 N N . VAL A 1 106 ? 19.094 -4.078 0.417 1 98.81 106 VAL A N 1
ATOM 816 C CA . VAL A 1 106 ? 19.922 -2.986 0.897 1 98.81 106 VAL A CA 1
ATOM 817 C C . VAL A 1 106 ? 19.328 -1.648 0.475 1 98.81 106 VAL A C 1
ATOM 819 O O . VAL A 1 106 ? 19.266 -0.707 1.27 1 98.81 106 VAL A O 1
ATOM 822 N N . ILE A 1 107 ? 18.859 -1.531 -0.74 1 98.62 107 ILE A N 1
ATOM 823 C CA . ILE A 1 107 ? 18.266 -0.295 -1.237 1 98.62 107 ILE A CA 1
ATOM 824 C C . ILE A 1 107 ? 17.031 0.05 -0.413 1 98.62 107 ILE A C 1
ATOM 826 O O . ILE A 1 107 ? 16.844 1.203 -0.018 1 98.62 107 ILE A O 1
ATOM 830 N N . ILE A 1 108 ? 16.25 -0.938 -0.106 1 98.88 108 ILE A N 1
ATOM 831 C CA . ILE A 1 108 ? 15.023 -0.714 0.643 1 98.88 108 ILE A CA 1
ATOM 832 C C . ILE A 1 108 ? 15.359 -0.349 2.088 1 98.88 108 ILE A C 1
ATOM 834 O O . ILE A 1 108 ? 14.695 0.5 2.689 1 98.88 108 ILE A O 1
ATOM 838 N N . ALA A 1 109 ? 16.375 -1.015 2.646 1 98.81 109 ALA A N 1
ATOM 839 C CA . ALA A 1 109 ? 16.812 -0.661 3.992 1 98.81 109 ALA A CA 1
ATOM 840 C C . ALA A 1 109 ? 17.234 0.805 4.066 1 98.81 109 ALA A C 1
ATOM 842 O O . ALA A 1 109 ? 16.875 1.512 5.012 1 98.81 109 ALA A O 1
ATOM 843 N N . ALA A 1 110 ? 17.969 1.274 3.121 1 98.81 110 ALA A N 1
ATOM 844 C CA . ALA A 1 110 ? 18.438 2.66 3.076 1 98.81 110 ALA A CA 1
ATOM 845 C C . ALA A 1 110 ? 17.266 3.625 2.959 1 98.81 110 ALA A C 1
ATOM 847 O O . ALA A 1 110 ? 17.219 4.652 3.639 1 98.81 110 ALA A O 1
ATOM 848 N N . ALA A 1 111 ? 16.328 3.299 2.146 1 98.81 111 ALA A N 1
ATOM 849 C CA . ALA A 1 111 ? 15.141 4.137 1.986 1 98.81 111 ALA A CA 1
ATOM 850 C C . ALA A 1 111 ? 14.352 4.227 3.291 1 98.81 111 ALA A C 1
ATOM 852 O O . ALA A 1 111 ? 13.867 5.301 3.656 1 98.81 111 ALA A O 1
ATOM 853 N N . GLY A 1 112 ? 14.164 3.041 3.98 1 98.81 112 GLY A N 1
ATOM 854 C CA . GLY A 1 112 ? 13.484 3.049 5.266 1 98.81 112 GLY A CA 1
ATOM 855 C C . GLY A 1 112 ? 14.188 3.891 6.312 1 98.81 112 GLY A C 1
ATOM 856 O O . GLY A 1 112 ? 13.539 4.605 7.082 1 98.81 112 GLY A O 1
ATOM 857 N N . LEU A 1 113 ? 15.516 3.768 6.336 1 98.75 113 LEU A N 1
ATOM 858 C CA . LEU A 1 113 ? 16.297 4.578 7.258 1 98.75 113 LEU A CA 1
ATOM 859 C C . LEU A 1 113 ? 16.141 6.062 6.957 1 98.75 113 LEU A C 1
ATOM 861 O O . LEU A 1 113 ? 15.961 6.871 7.875 1 98.75 113 LEU A O 1
ATOM 865 N N . PHE A 1 114 ? 16.219 6.43 5.703 1 98.81 114 PHE A N 1
ATOM 866 C CA . PHE A 1 114 ? 16.062 7.824 5.309 1 98.81 114 PHE A CA 1
ATOM 867 C C . PHE A 1 114 ? 14.672 8.344 5.684 1 98.81 114 PHE A C 1
ATOM 869 O O . PHE A 1 114 ? 14.539 9.461 6.184 1 98.81 114 PHE A O 1
ATOM 876 N N . GLN A 1 115 ? 13.656 7.562 5.461 1 98.88 115 GLN A N 1
ATOM 877 C CA . GLN A 1 115 ? 12.289 7.934 5.82 1 98.88 115 GLN A CA 1
ATOM 878 C C . GLN A 1 115 ? 12.164 8.195 7.316 1 98.88 115 GLN A C 1
ATOM 880 O O . GLN A 1 115 ? 11.562 9.195 7.73 1 98.88 115 GLN A O 1
ATOM 885 N N . ALA A 1 116 ? 12.695 7.273 8.07 1 98.69 116 ALA A N 1
ATOM 886 C CA . ALA A 1 116 ? 12.656 7.461 9.516 1 98.69 116 ALA A CA 1
ATOM 887 C C . ALA A 1 116 ? 13.398 8.727 9.93 1 98.69 116 ALA A C 1
ATOM 889 O O . ALA A 1 116 ? 12.906 9.508 10.742 1 98.69 116 ALA A O 1
ATOM 890 N N . TRP A 1 117 ? 14.516 8.977 9.32 1 98.44 117 TRP A N 1
ATOM 891 C CA . TRP A 1 117 ? 15.32 10.156 9.609 1 98.44 117 TRP A CA 1
ATOM 892 C C . TRP A 1 117 ? 14.57 11.43 9.25 1 98.44 117 TRP A C 1
ATOM 894 O O . TRP A 1 117 ? 14.555 12.391 10.023 1 98.44 117 TRP A O 1
ATOM 904 N N . ALA A 1 118 ? 13.938 11.422 8.141 1 98.75 118 ALA A N 1
ATOM 905 C CA . ALA A 1 118 ? 13.234 12.602 7.652 1 98.75 118 ALA A CA 1
ATOM 906 C C . ALA A 1 118 ? 12.016 12.914 8.516 1 98.75 118 ALA A C 1
ATOM 908 O O . ALA A 1 118 ? 11.695 14.078 8.758 1 98.75 118 ALA A O 1
ATOM 909 N N . ALA A 1 119 ? 11.391 11.875 9.086 1 98.56 119 ALA A N 1
ATOM 910 C CA . ALA A 1 119 ? 10.062 12.094 9.648 1 98.56 119 ALA A CA 1
ATOM 911 C C . ALA A 1 119 ? 10.086 11.992 11.172 1 98.56 119 ALA A C 1
ATOM 913 O O . ALA A 1 119 ? 9.211 12.523 11.852 1 98.56 119 ALA A O 1
ATOM 914 N N . LEU A 1 120 ? 11.008 11.211 11.711 1 95.94 120 LEU A N 1
ATOM 915 C CA . LEU A 1 120 ? 10.914 10.883 13.133 1 95.94 120 LEU A CA 1
ATOM 916 C C . LEU A 1 120 ? 12.094 11.477 13.898 1 95.94 120 LEU A C 1
ATOM 918 O O . LEU A 1 120 ? 12.148 11.383 15.125 1 95.94 120 LEU A O 1
ATOM 922 N N . LYS A 1 121 ? 13.016 12.234 13.289 1 86.56 121 LYS A N 1
ATOM 923 C CA . LYS A 1 121 ? 14.125 12.844 14.016 1 86.56 121 LYS A CA 1
ATOM 924 C C . LYS A 1 121 ? 13.727 14.211 14.578 1 86.56 121 LYS A C 1
ATOM 926 O O . LYS A 1 121 ? 12.859 14.883 14.023 1 86.56 121 LYS A O 1
ATOM 931 N N . MET B 1 1 ? -18.688 19.516 4.574 1 89.56 1 MET B N 1
ATOM 932 C CA . MET B 1 1 ? -17.516 18.953 5.223 1 89.56 1 MET B CA 1
ATOM 933 C C . MET B 1 1 ? -17.703 17.469 5.527 1 89.56 1 MET B C 1
ATOM 935 O O . MET B 1 1 ? -18.797 17.031 5.859 1 89.56 1 MET B O 1
ATOM 939 N N . PRO B 1 2 ? -16.625 16.703 5.266 1 95.94 2 PRO B N 1
ATOM 940 C CA . PRO B 1 2 ? -16.766 15.273 5.562 1 95.94 2 PRO B CA 1
ATOM 941 C C . PRO B 1 2 ? -17.141 15.008 7.02 1 95.94 2 PRO B C 1
ATOM 943 O O . PRO B 1 2 ? -16.703 15.742 7.914 1 95.94 2 PRO B O 1
ATOM 946 N N . ASP B 1 3 ? -17.984 14.078 7.242 1 97.62 3 ASP B N 1
ATOM 947 C CA . ASP B 1 3 ? -18.469 13.664 8.555 1 97.62 3 ASP B CA 1
ATOM 948 C C . ASP B 1 3 ? -17.406 12.852 9.297 1 97.62 3 ASP B C 1
ATOM 950 O O . ASP B 1 3 ? -17.016 11.773 8.844 1 97.62 3 ASP B O 1
ATOM 954 N N . PRO B 1 4 ? -16.953 13.328 10.453 1 98.56 4 PRO B N 1
ATOM 955 C CA . PRO B 1 4 ? -15.93 12.594 11.195 1 98.56 4 PRO B CA 1
ATOM 956 C C . PRO B 1 4 ? -16.359 11.172 11.547 1 98.56 4 PRO B C 1
ATOM 958 O O . PRO B 1 4 ? -15.523 10.273 11.625 1 98.56 4 PRO B O 1
ATOM 961 N N . THR B 1 5 ? -17.609 11 11.734 1 98.69 5 THR B N 1
ATOM 962 C CA . THR B 1 5 ? -18.078 9.664 12.07 1 98.69 5 THR B CA 1
ATOM 963 C C . THR B 1 5 ? -17.844 8.703 10.906 1 98.69 5 THR B C 1
ATOM 965 O O . THR B 1 5 ? -17.391 7.578 11.109 1 98.69 5 THR B O 1
ATOM 968 N N . LEU B 1 6 ? -18.188 9.094 9.703 1 98.81 6 LEU B N 1
ATOM 969 C CA . LEU B 1 6 ? -17.953 8.258 8.531 1 98.81 6 LEU B CA 1
ATOM 970 C C . LEU B 1 6 ? -16.469 7.996 8.328 1 98.81 6 LEU B C 1
ATOM 972 O O . LEU B 1 6 ? -16.078 6.898 7.926 1 98.81 6 LEU B O 1
ATOM 976 N N . LEU B 1 7 ? -15.688 8.953 8.578 1 98.94 7 LEU B N 1
ATOM 977 C CA . LEU B 1 7 ? -14.242 8.789 8.469 1 98.94 7 LEU B CA 1
ATOM 978 C C . LEU B 1 7 ? -13.727 7.785 9.5 1 98.94 7 LEU B C 1
ATOM 980 O O . LEU B 1 7 ? -12.859 6.969 9.195 1 98.94 7 LEU B O 1
ATOM 984 N N . LYS B 1 8 ? -14.281 7.852 10.68 1 98.94 8 LYS B N 1
ATOM 985 C CA . LYS B 1 8 ? -13.906 6.859 11.68 1 98.94 8 LYS B CA 1
ATOM 986 C C . LYS B 1 8 ? -14.32 5.457 11.25 1 98.94 8 LYS B C 1
ATOM 988 O O . LYS B 1 8 ? -13.57 4.496 11.438 1 98.94 8 LYS B O 1
ATOM 993 N N . VAL B 1 9 ? -15.477 5.336 10.672 1 98.94 9 VAL B N 1
ATOM 994 C CA . VAL B 1 9 ? -15.938 4.043 10.18 1 98.94 9 VAL B CA 1
ATOM 995 C C . VAL B 1 9 ? -15.008 3.551 9.07 1 98.94 9 VAL B C 1
ATOM 997 O O . VAL B 1 9 ? -14.625 2.379 9.055 1 98.94 9 VAL B O 1
ATOM 1000 N N . ALA B 1 10 ? -14.633 4.41 8.172 1 98.94 10 ALA B N 1
ATOM 1001 C CA . ALA B 1 10 ? -13.68 4.059 7.121 1 98.94 10 ALA B CA 1
ATOM 1002 C C . ALA B 1 10 ? -12.344 3.633 7.719 1 98.94 10 ALA B C 1
ATOM 1004 O O . ALA B 1 10 ? -11.711 2.693 7.234 1 98.94 10 ALA B O 1
ATOM 1005 N N . GLY B 1 11 ? -11.922 4.367 8.758 1 98.94 11 GLY B N 1
ATOM 1006 C CA . GLY B 1 11 ? -10.672 4.031 9.422 1 98.94 11 GLY B CA 1
ATOM 1007 C C . GLY B 1 11 ? -10.672 2.643 10.031 1 98.94 11 GLY B C 1
ATOM 1008 O O . GLY B 1 11 ? -9.805 1.826 9.727 1 98.94 11 GLY B O 1
ATOM 1009 N N . TYR B 1 12 ? -11.641 2.348 10.828 1 98.88 12 TYR B N 1
ATOM 1010 C CA . TYR B 1 12 ? -11.734 1.032 11.453 1 98.88 12 TYR B CA 1
ATOM 1011 C C . TYR B 1 12 ? -11.938 -0.055 10.406 1 98.88 12 TYR B C 1
ATOM 1013 O O . TYR B 1 12 ? -11.375 -1.146 10.516 1 98.88 12 TYR B O 1
ATOM 1021 N N . GLY B 1 13 ? -12.812 0.232 9.453 1 98.88 13 GLY B N 1
ATOM 1022 C CA . GLY B 1 13 ? -13.008 -0.715 8.359 1 98.88 13 GLY B CA 1
ATOM 1023 C C . GLY B 1 13 ? -11.719 -1.071 7.645 1 98.88 13 GLY B C 1
ATOM 1024 O O . GL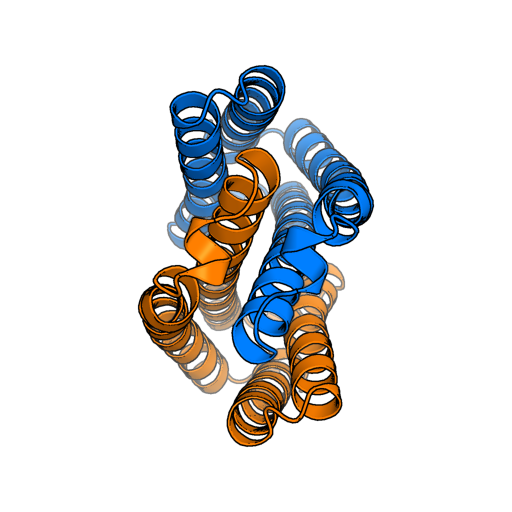Y B 1 13 ? -11.453 -2.246 7.383 1 98.88 13 GLY B O 1
ATOM 1025 N N . SER B 1 14 ? -10.93 -0.076 7.406 1 98.94 14 SER B N 1
ATOM 1026 C CA . SER B 1 14 ? -9.656 -0.308 6.738 1 98.94 14 SER B CA 1
ATOM 1027 C C . SER B 1 14 ? -8.734 -1.175 7.586 1 98.94 14 SER B C 1
ATOM 1029 O O . SER B 1 14 ? -8.016 -2.031 7.062 1 98.94 14 SER B O 1
ATOM 1031 N N . LEU B 1 15 ? -8.719 -0.974 8.867 1 98.94 15 LEU B N 1
ATOM 1032 C CA . LEU B 1 15 ? -7.875 -1.782 9.742 1 98.94 15 LEU B CA 1
ATOM 1033 C C . LEU B 1 15 ? -8.352 -3.229 9.781 1 98.94 15 LEU B C 1
ATOM 1035 O O . LEU B 1 15 ? -7.543 -4.156 9.766 1 98.94 15 LEU B O 1
ATOM 1039 N N . ILE B 1 16 ? -9.664 -3.445 9.82 1 98.88 16 ILE B N 1
ATOM 1040 C CA . ILE B 1 16 ? -10.219 -4.793 9.797 1 98.88 16 ILE B CA 1
ATOM 1041 C C . ILE B 1 16 ? -9.883 -5.469 8.469 1 98.88 16 ILE B C 1
ATOM 1043 O O . ILE B 1 16 ? -9.438 -6.617 8.445 1 98.88 16 ILE B O 1
ATOM 1047 N N . VAL B 1 17 ? -10.062 -4.785 7.363 1 98.81 17 VAL B N 1
ATOM 1048 C CA . VAL B 1 17 ? -9.773 -5.336 6.047 1 98.81 17 VAL B CA 1
ATOM 1049 C C . VAL B 1 17 ? -8.281 -5.633 5.93 1 98.81 17 VAL B C 1
ATOM 1051 O O . VAL B 1 17 ? -7.883 -6.613 5.297 1 98.81 17 VAL B O 1
ATOM 1054 N N . SER B 1 18 ? -7.48 -4.809 6.539 1 98.88 18 SER B N 1
ATOM 1055 C CA . SER B 1 18 ? -6.043 -5.07 6.527 1 98.88 18 SER B CA 1
ATOM 1056 C C . SER B 1 18 ? -5.727 -6.438 7.121 1 98.88 18 SER B C 1
ATOM 1058 O O . SER B 1 18 ? -4.961 -7.211 6.543 1 98.88 18 SER B O 1
ATOM 1060 N N . LEU B 1 19 ? -6.246 -6.758 8.219 1 98.75 19 LEU B N 1
ATOM 1061 C CA . LEU B 1 19 ? -6.016 -8.039 8.875 1 98.75 19 LEU B CA 1
ATOM 1062 C C . LEU B 1 19 ? -6.535 -9.195 8.031 1 98.75 19 LEU B C 1
ATOM 1064 O O . LEU B 1 19 ? -5.863 -10.219 7.887 1 98.75 19 LEU B O 1
ATOM 1068 N N . LEU B 1 20 ? -7.715 -9.016 7.496 1 98.38 20 LEU B N 1
ATOM 1069 C CA . LEU B 1 20 ? -8.305 -10.047 6.652 1 98.38 20 LEU B CA 1
ATOM 1070 C C . LEU B 1 20 ? -7.496 -10.227 5.371 1 98.38 20 LEU B C 1
ATOM 1072 O O . LEU B 1 20 ? -7.305 -11.352 4.91 1 98.38 20 LEU B O 1
ATOM 1076 N N . HIS B 1 21 ? -7.066 -9.117 4.812 1 98.69 21 HIS B N 1
ATOM 1077 C CA . HIS B 1 21 ? -6.223 -9.125 3.621 1 98.69 21 HIS B CA 1
ATOM 1078 C C . HIS B 1 21 ? -4.922 -9.883 3.877 1 98.69 21 HIS B C 1
ATOM 1080 O O . HIS B 1 21 ? -4.551 -10.766 3.107 1 98.69 21 HIS B O 1
ATOM 1086 N N . ALA B 1 22 ? -4.285 -9.609 4.977 1 98.56 22 ALA B N 1
ATOM 1087 C CA . ALA B 1 22 ? -3.064 -10.328 5.344 1 98.56 22 ALA B CA 1
ATOM 1088 C C . ALA B 1 22 ? -3.338 -11.82 5.527 1 98.56 22 ALA B C 1
ATOM 1090 O O . ALA B 1 22 ? -2.609 -12.656 4.996 1 98.56 22 ALA B O 1
ATOM 1091 N N . ALA B 1 23 ? -4.375 -12.164 6.156 1 98.38 23 ALA B N 1
ATOM 1092 C CA . ALA B 1 23 ? -4.695 -13.562 6.457 1 98.38 23 ALA B CA 1
ATOM 1093 C C . ALA B 1 23 ? -5.039 -14.336 5.191 1 98.38 23 ALA B C 1
ATOM 1095 O O . ALA B 1 23 ? -4.75 -15.523 5.086 1 98.38 23 ALA B O 1
ATOM 1096 N N . SER B 1 24 ? -5.59 -13.695 4.223 1 97.81 24 SER B N 1
ATOM 1097 C CA . SER B 1 24 ? -6.055 -14.375 3.016 1 97.81 24 SER B CA 1
ATOM 1098 C C . SER B 1 24 ? -4.883 -14.781 2.123 1 97.81 24 SER B C 1
ATOM 1100 O O . SER B 1 24 ? -5.035 -15.625 1.237 1 97.81 24 SER B O 1
ATOM 1102 N N . GLY B 1 25 ? -3.732 -14.188 2.332 1 97.94 25 GLY B N 1
ATOM 1103 C CA . GLY B 1 25 ? -2.564 -14.539 1.541 1 97.94 25 GLY B CA 1
ATOM 1104 C C . GLY B 1 25 ? -2.199 -16.016 1.646 1 97.94 25 GLY B C 1
ATOM 1105 O O . GLY B 1 25 ? -1.688 -16.594 0.691 1 97.94 25 GLY B O 1
ATOM 1106 N N . ARG B 1 26 ? -2.416 -16.625 2.729 1 96.75 26 ARG B N 1
ATOM 1107 C CA . ARG B 1 26 ? -2.041 -18.016 2.959 1 96.75 26 ARG B CA 1
ATOM 1108 C C . ARG B 1 26 ? -2.764 -18.938 1.99 1 96.75 26 ARG B C 1
ATOM 1110 O O . AR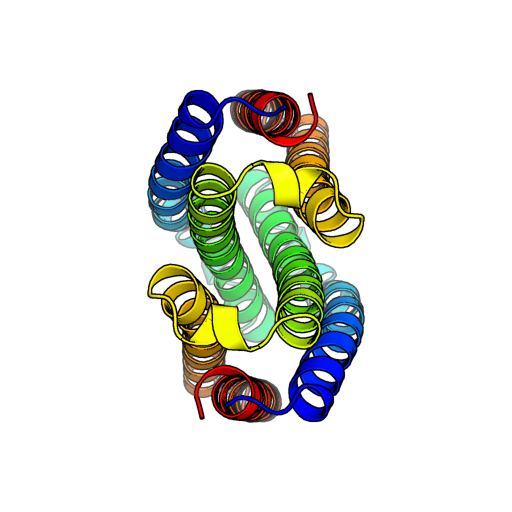G B 1 26 ? -2.207 -19.953 1.562 1 96.75 26 ARG B O 1
ATOM 1117 N N . LYS B 1 27 ? -3.959 -18.641 1.641 1 95.56 27 LYS B N 1
ATOM 1118 C CA . LYS B 1 27 ? -4.781 -19.484 0.792 1 95.56 27 LYS B CA 1
ATOM 1119 C C . LYS B 1 27 ? -4.141 -19.688 -0.578 1 95.56 27 LYS B C 1
ATOM 1121 O O . LYS B 1 27 ? -3.992 -20.828 -1.043 1 95.56 27 LYS B O 1
ATOM 1126 N N . PHE B 1 28 ? -3.689 -18.609 -1.17 1 96.88 28 PHE B N 1
ATOM 1127 C CA . PHE B 1 28 ? -3.16 -18.766 -2.52 1 96.88 28 PHE B CA 1
ATOM 1128 C C . PHE B 1 28 ? -1.653 -19 -2.486 1 96.88 28 PHE B C 1
ATOM 1130 O O . PHE B 1 28 ? -1.088 -19.594 -3.41 1 96.88 28 PHE B O 1
ATOM 1137 N N . GLN B 1 29 ? -0.972 -18.625 -1.394 1 97.62 29 GLN B N 1
ATOM 1138 C CA . GLN B 1 29 ? 0.481 -18.734 -1.315 1 97.62 29 GLN B CA 1
ATOM 1139 C C . GLN B 1 29 ? 0.91 -20.141 -0.916 1 97.62 29 GLN B C 1
ATOM 1141 O O . GLN B 1 29 ? 2.078 -20.5 -1.059 1 97.62 29 GLN B O 1
ATOM 1146 N N . ARG B 1 30 ? -0.019 -20.922 -0.465 1 96.81 30 ARG B N 1
ATOM 1147 C CA . ARG B 1 30 ? 0.3 -22.297 -0.099 1 96.81 30 ARG B CA 1
ATOM 1148 C C . ARG B 1 30 ? 0.092 -23.234 -1.28 1 96.81 30 ARG B C 1
ATOM 1150 O O . ARG B 1 30 ? 0.495 -24.406 -1.23 1 96.81 30 ARG B O 1
ATOM 1157 N N . ALA B 1 31 ? -0.487 -22.75 -2.334 1 96.19 31 ALA B N 1
ATOM 1158 C CA . ALA B 1 31 ? -0.659 -23.562 -3.529 1 96.19 31 ALA B CA 1
ATOM 1159 C C . ALA B 1 31 ? 0.686 -24.062 -4.055 1 96.19 31 ALA B C 1
ATOM 1161 O O . ALA B 1 31 ? 1.675 -23.312 -4.031 1 96.19 31 ALA B O 1
ATOM 1162 N N . ARG B 1 32 ? 0.709 -25.297 -4.551 1 97.19 32 ARG B N 1
ATOM 1163 C CA . ARG B 1 32 ? 1.937 -25.922 -5.031 1 97.19 32 ARG B CA 1
ATOM 1164 C C . ARG B 1 32 ? 2.588 -25.078 -6.125 1 97.19 32 ARG B C 1
ATOM 1166 O O . ARG B 1 32 ? 3.809 -24.906 -6.141 1 97.19 32 ARG B O 1
ATOM 1173 N N . GLU B 1 33 ? 1.761 -24.547 -7.043 1 97.88 33 GLU B N 1
ATOM 1174 C CA . GLU B 1 33 ? 2.287 -23.75 -8.141 1 97.88 33 GLU B CA 1
ATOM 1175 C C . GLU B 1 33 ? 2.955 -22.484 -7.621 1 97.88 33 GLU B C 1
ATOM 1177 O O . GLU B 1 33 ? 3.963 -22.031 -8.172 1 97.88 33 GLU B O 1
ATOM 1182 N N . PHE B 1 34 ? 2.365 -21.875 -6.586 1 98.38 34 PHE B N 1
ATOM 1183 C CA . PHE B 1 34 ? 2.949 -20.672 -5.996 1 98.38 34 PHE B CA 1
ATOM 1184 C C . PHE B 1 34 ? 4.277 -21 -5.32 1 98.38 34 PHE B C 1
ATOM 1186 O O . PHE B 1 34 ? 5.254 -20.266 -5.484 1 98.38 34 PHE B O 1
ATOM 1193 N N . GLN B 1 35 ? 4.316 -22.125 -4.641 1 98 35 GLN B N 1
ATOM 1194 C CA . GLN B 1 35 ? 5.516 -22.531 -3.922 1 98 35 GLN B CA 1
ATOM 1195 C C . GLN B 1 35 ? 6.637 -22.922 -4.891 1 98 35 GLN B C 1
ATOM 1197 O O . GLN B 1 35 ? 7.805 -22.969 -4.504 1 98 35 GLN B O 1
ATOM 1202 N N . ALA B 1 36 ? 6.289 -23.156 -6.141 1 97.69 36 ALA B N 1
ATOM 1203 C CA . ALA B 1 36 ? 7.266 -23.578 -7.145 1 97.69 36 ALA B CA 1
ATOM 1204 C C . ALA B 1 36 ? 7.797 -22.375 -7.93 1 97.69 36 ALA B C 1
ATOM 1206 O O . ALA B 1 36 ? 8.625 -22.531 -8.828 1 97.69 36 ALA B O 1
ATOM 1207 N N . LEU B 1 37 ? 7.367 -21.234 -7.59 1 98.5 37 LEU B N 1
ATOM 1208 C CA . LEU B 1 37 ? 7.871 -20.031 -8.258 1 98.5 37 LEU B CA 1
ATOM 1209 C C . LEU B 1 37 ? 9.375 -19.891 -8.047 1 98.5 37 LEU B C 1
ATO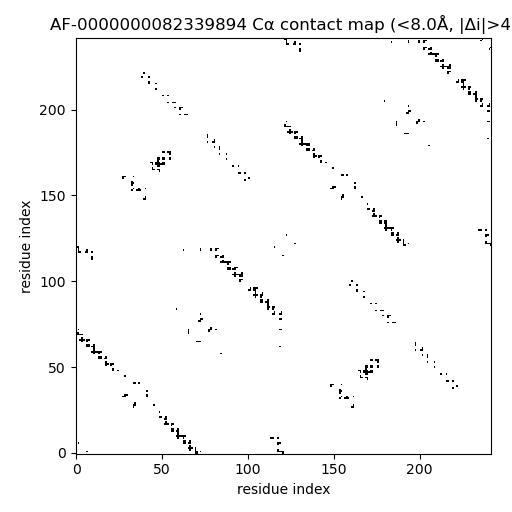M 1211 O O . LEU B 1 37 ? 9.898 -20.234 -6.984 1 98.5 37 LEU B O 1
ATOM 1215 N N . PRO B 1 38 ? 9.977 -19.281 -9.148 1 98.19 38 PRO B N 1
ATOM 1216 C CA . PRO B 1 38 ? 11.367 -18.906 -8.906 1 98.19 38 PRO B CA 1
ATOM 1217 C C . PRO B 1 38 ? 11.516 -17.938 -7.727 1 98.19 38 PRO B C 1
ATOM 1219 O O . PRO B 1 38 ? 10.594 -17.188 -7.422 1 98.19 38 PRO B O 1
ATOM 1222 N N . ASN B 1 39 ? 12.641 -17.938 -7.074 1 98.25 39 ASN B N 1
ATOM 1223 C CA . ASN B 1 39 ? 12.891 -17.25 -5.812 1 98.25 39 ASN B CA 1
ATOM 1224 C C . ASN B 1 39 ? 12.438 -15.781 -5.871 1 98.25 39 ASN B C 1
ATOM 1226 O O . ASN B 1 39 ? 11.703 -15.32 -5 1 98.25 39 ASN B O 1
ATOM 1230 N N . ALA B 1 40 ? 12.836 -15.055 -6.875 1 98.12 40 ALA B N 1
ATOM 1231 C CA . ALA B 1 40 ? 12.5 -13.641 -6.965 1 98.12 40 ALA B CA 1
ATOM 1232 C C . ALA B 1 40 ? 11 -13.438 -7.109 1 98.12 40 ALA B C 1
ATOM 1234 O O . ALA B 1 40 ? 10.406 -12.594 -6.434 1 98.12 40 ALA B O 1
ATOM 1235 N N . ALA B 1 41 ? 10.359 -14.203 -7.98 1 98.56 41 ALA B N 1
ATOM 1236 C CA . ALA B 1 41 ? 8.922 -14.086 -8.188 1 98.56 41 ALA B CA 1
ATOM 1237 C C . ALA B 1 41 ? 8.148 -14.422 -6.914 1 98.56 41 ALA B C 1
ATOM 1239 O O . ALA B 1 41 ? 7.191 -13.727 -6.562 1 98.56 41 ALA B O 1
ATOM 1240 N N . TYR B 1 42 ? 8.578 -15.5 -6.258 1 98.56 42 TYR B N 1
ATOM 1241 C CA . TYR B 1 42 ? 8 -15.891 -4.977 1 98.56 42 TYR B CA 1
ATOM 1242 C C . TYR B 1 42 ? 8.125 -14.773 -3.955 1 98.56 42 TYR B C 1
ATOM 1244 O O . TYR B 1 42 ? 7.133 -14.352 -3.354 1 98.56 42 TYR B O 1
ATOM 1252 N N . THR B 1 43 ? 9.273 -14.227 -3.799 1 98.69 43 THR B N 1
ATOM 1253 C CA . THR B 1 43 ? 9.602 -13.227 -2.783 1 98.69 43 THR B CA 1
ATOM 1254 C C . THR B 1 43 ? 8.875 -11.914 -3.059 1 98.69 43 THR B C 1
ATOM 1256 O O . THR B 1 43 ? 8.273 -11.328 -2.156 1 98.69 43 THR B O 1
ATOM 1259 N N . PHE B 1 44 ? 8.852 -11.438 -4.324 1 98.69 44 PHE B N 1
ATOM 1260 C CA . PHE B 1 44 ? 8.195 -10.195 -4.703 1 98.69 44 PHE B CA 1
ATOM 1261 C C . PHE B 1 44 ? 6.684 -10.32 -4.566 1 98.69 44 PHE B C 1
ATOM 1263 O O . PHE B 1 44 ? 6.023 -9.398 -4.082 1 98.69 44 PHE B O 1
ATOM 1270 N N . SER B 1 45 ? 6.176 -11.477 -4.949 1 98.69 45 SER B N 1
ATOM 1271 C CA . SER B 1 45 ? 4.734 -11.68 -4.852 1 98.69 45 SER B CA 1
ATOM 1272 C C . SER B 1 45 ? 4.273 -11.656 -3.398 1 98.69 45 SER B C 1
ATOM 1274 O O . SER B 1 45 ? 3.277 -11.008 -3.068 1 98.69 45 SER B O 1
ATOM 1276 N N . MET B 1 46 ? 5.039 -12.305 -2.533 1 98.31 46 MET B N 1
ATOM 1277 C CA . MET B 1 46 ? 4.715 -12.273 -1.11 1 98.31 46 MET B CA 1
ATOM 1278 C C . MET B 1 46 ? 4.797 -10.859 -0.562 1 98.31 46 MET B C 1
ATOM 1280 O O . MET B 1 46 ? 3.863 -10.383 0.091 1 98.31 46 MET B O 1
ATOM 1284 N N . SER B 1 47 ? 5.844 -10.258 -0.87 1 98.56 47 SER B N 1
ATOM 1285 C CA . SER B 1 47 ? 6.066 -8.906 -0.358 1 98.56 47 SER B CA 1
ATOM 1286 C C . SER B 1 47 ? 4.969 -7.953 -0.821 1 98.56 47 SER B C 1
ATOM 1288 O O . SER B 1 47 ? 4.469 -7.148 -0.034 1 98.56 47 SER B O 1
ATOM 1290 N N . GLY B 1 48 ? 4.609 -8.023 -2.076 1 98.62 48 GLY B N 1
ATOM 1291 C CA . GLY B 1 48 ? 3.555 -7.168 -2.602 1 98.62 48 GLY B CA 1
ATOM 1292 C C . GLY B 1 48 ? 2.236 -7.332 -1.866 1 98.62 48 GLY B C 1
ATOM 1293 O O . GLY B 1 48 ? 1.577 -6.344 -1.539 1 98.62 48 GLY B O 1
ATOM 1294 N N . TRP B 1 49 ? 1.902 -8.586 -1.634 1 98.81 49 TRP B N 1
ATOM 1295 C CA . TRP B 1 49 ? 0.634 -8.828 -0.957 1 98.81 49 TRP B CA 1
ATOM 1296 C C . TRP B 1 49 ? 0.624 -8.195 0.429 1 98.81 49 TRP B C 1
ATOM 1298 O O . TRP B 1 49 ? -0.328 -7.5 0.793 1 98.81 49 TRP B O 1
ATOM 1308 N N . TYR B 1 50 ? 1.642 -8.312 1.148 1 98.31 50 TYR B N 1
ATOM 1309 C CA . TYR B 1 50 ? 1.658 -7.812 2.52 1 98.31 50 TYR B CA 1
ATOM 1310 C C . TYR B 1 50 ? 1.899 -6.309 2.549 1 98.31 50 TYR B C 1
ATOM 1312 O O . TYR B 1 50 ? 1.466 -5.621 3.477 1 98.31 50 TYR B O 1
ATOM 1320 N N . GLN B 1 51 ? 2.594 -5.824 1.528 1 98.56 51 GLN B N 1
ATOM 1321 C CA . GLN B 1 51 ? 2.609 -4.371 1.363 1 98.56 51 GLN B CA 1
ATOM 1322 C C . GLN B 1 51 ? 1.197 -3.824 1.179 1 98.56 51 GLN B C 1
ATOM 1324 O O . GLN B 1 51 ? 0.886 -2.727 1.646 1 98.56 51 GLN B O 1
ATOM 1329 N N . GLY B 1 52 ? 0.35 -4.535 0.477 1 98.69 52 GLY B N 1
ATOM 1330 C CA . GLY B 1 52 ? -1.049 -4.148 0.374 1 98.69 52 GLY B CA 1
ATOM 1331 C C . GLY B 1 52 ? -1.747 -4.074 1.719 1 98.69 52 GLY B C 1
ATOM 1332 O O . GLY B 1 52 ? -2.582 -3.193 1.942 1 98.69 52 GLY B O 1
ATOM 1333 N N . SER B 1 53 ? -1.415 -4.98 2.633 1 98.88 53 SER B N 1
ATOM 1334 C CA . SER B 1 53 ? -1.96 -4.914 3.986 1 98.88 53 SER B CA 1
ATOM 1335 C C . SER B 1 53 ? -1.458 -3.68 4.727 1 98.88 53 SER B C 1
ATOM 1337 O O . SER B 1 53 ? -2.207 -3.053 5.477 1 98.88 53 SER B O 1
ATOM 1339 N N . GLY B 1 54 ? -0.175 -3.395 4.512 1 98.75 54 GLY B N 1
ATOM 1340 C CA . GLY B 1 54 ? 0.356 -2.162 5.074 1 98.75 54 GLY B CA 1
ATOM 1341 C C . GLY B 1 54 ? -0.327 -0.918 4.539 1 98.75 54 GLY B C 1
ATOM 1342 O O . GLY B 1 54 ? -0.603 0.019 5.289 1 98.75 54 GLY B O 1
ATOM 1343 N N . TYR B 1 55 ? -0.63 -0.889 3.207 1 98.88 55 TYR B N 1
ATOM 1344 C CA . TYR B 1 55 ? -1.39 0.189 2.582 1 98.88 55 TYR B CA 1
ATOM 1345 C C . TYR B 1 55 ? -2.725 0.396 3.289 1 98.88 55 TYR B C 1
ATOM 1347 O O . TYR B 1 55 ? -3.125 1.532 3.549 1 98.88 55 TYR B O 1
ATOM 1355 N N . LEU B 1 56 ? -3.365 -0.68 3.652 1 98.94 56 LEU B N 1
ATOM 1356 C CA . LEU B 1 56 ? -4.672 -0.606 4.297 1 98.94 56 LEU B CA 1
ATOM 1357 C C . LEU B 1 56 ? -4.547 -0.102 5.73 1 98.94 56 LEU B C 1
ATOM 1359 O O . LEU B 1 56 ? -5.434 0.594 6.227 1 98.94 56 LEU B O 1
ATOM 1363 N N . ILE B 1 57 ? -3.465 -0.427 6.41 1 98.94 57 ILE B N 1
ATOM 1364 C CA . ILE B 1 57 ? -3.213 0.157 7.723 1 98.94 57 ILE B CA 1
ATOM 1365 C C . ILE B 1 57 ? -3.08 1.673 7.594 1 98.94 57 ILE B C 1
ATOM 1367 O O . ILE B 1 57 ? -3.705 2.424 8.344 1 98.94 57 ILE B O 1
ATOM 1371 N N . LEU B 1 58 ? -2.277 2.1 6.629 1 98.94 58 LEU B N 1
ATOM 1372 C CA . LEU B 1 58 ? -2.064 3.527 6.414 1 98.94 58 LEU B CA 1
ATOM 1373 C C . LEU B 1 58 ? -3.371 4.223 6.051 1 98.94 58 LEU B C 1
ATOM 1375 O O . LEU B 1 58 ? -3.637 5.336 6.516 1 98.94 58 LEU B O 1
ATOM 1379 N N . ALA B 1 59 ? -4.16 3.576 5.238 1 98.94 59 ALA B N 1
ATOM 1380 C CA . ALA B 1 59 ? -5.477 4.117 4.902 1 98.94 59 ALA B CA 1
ATOM 1381 C C . ALA B 1 59 ? -6.316 4.34 6.152 1 98.94 59 ALA B C 1
ATOM 1383 O O . ALA B 1 59 ? -6.984 5.367 6.281 1 98.94 59 ALA B O 1
ATOM 1384 N N . GLY B 1 60 ? -6.305 3.385 7.055 1 98.94 60 GLY B N 1
ATOM 1385 C CA . GLY B 1 60 ? -7.027 3.551 8.305 1 98.94 60 GLY B CA 1
ATOM 1386 C C . GLY B 1 60 ? -6.551 4.738 9.117 1 98.94 60 GLY B C 1
ATOM 1387 O O . GLY B 1 60 ? -7.355 5.562 9.562 1 98.94 60 GLY B O 1
ATOM 1388 N N . LEU B 1 61 ? -5.301 4.867 9.25 1 98.94 61 LEU B N 1
ATOM 1389 C CA . LEU B 1 61 ? -4.719 5.945 10.039 1 98.94 61 LEU B CA 1
ATOM 1390 C C . LEU B 1 61 ? -4.988 7.301 9.398 1 98.94 61 LEU B C 1
ATOM 1392 O O . LEU B 1 61 ? -5.219 8.289 10.102 1 98.94 61 LEU B O 1
ATOM 1396 N N . LEU B 1 62 ? -4.949 7.324 8.125 1 98.88 62 LEU B N 1
ATOM 1397 C CA . LEU B 1 62 ? -5.266 8.555 7.402 1 98.88 62 LEU B CA 1
ATOM 1398 C C . LEU B 1 62 ? -6.707 8.977 7.66 1 98.88 62 LEU B C 1
ATOM 1400 O O . LEU B 1 62 ? -6.98 10.148 7.91 1 98.88 62 LEU B O 1
ATOM 1404 N N . ASN B 1 63 ? -7.543 8.016 7.586 1 98.94 63 ASN B N 1
ATOM 1405 C CA . ASN B 1 63 ? -8.945 8.328 7.859 1 98.94 63 ASN B CA 1
ATOM 1406 C C . ASN B 1 63 ? -9.133 8.828 9.289 1 98.94 63 ASN B C 1
ATOM 1408 O O . ASN B 1 63 ? -9.914 9.758 9.523 1 98.94 63 ASN B O 1
ATOM 1412 N N . PHE B 1 64 ? -8.43 8.258 10.242 1 98.94 64 PHE B N 1
ATOM 1413 C CA . PHE B 1 64 ? -8.484 8.781 11.602 1 98.94 64 PHE B CA 1
ATOM 1414 C C . PHE B 1 64 ? -7.953 10.211 11.656 1 98.94 64 PHE B C 1
ATOM 1416 O O . PHE B 1 64 ? -8.5 11.055 12.367 1 98.94 64 PHE B O 1
ATOM 1423 N N . HIS B 1 65 ? -6.891 10.414 10.953 1 98.75 65 HIS B N 1
ATOM 1424 C CA . HIS B 1 65 ? -6.309 11.75 10.875 1 98.75 65 HIS B CA 1
ATOM 1425 C C . HIS B 1 65 ? -7.316 12.758 10.336 1 98.75 65 HIS B C 1
ATOM 1427 O O . HIS B 1 65 ? -7.492 13.836 10.914 1 98.75 65 HIS B O 1
ATOM 1433 N N . TRP B 1 66 ? -7.945 12.406 9.305 1 98.75 66 TRP B N 1
ATOM 1434 C CA . TRP B 1 66 ? -8.945 13.289 8.711 1 98.75 66 TRP B CA 1
ATOM 1435 C C . TRP B 1 66 ? -10.156 13.43 9.633 1 98.75 66 TRP B C 1
ATOM 1437 O O . TRP B 1 66 ? -10.797 14.484 9.664 1 98.75 66 TRP B O 1
ATOM 1447 N N . ALA B 1 67 ? -10.461 12.453 10.375 1 98.88 67 ALA B N 1
ATOM 1448 C CA . ALA B 1 67 ? -11.57 12.547 11.32 1 98.88 67 ALA B CA 1
ATOM 1449 C C . ALA B 1 67 ? -11.289 13.602 12.391 1 98.88 67 ALA B C 1
ATOM 1451 O O . ALA B 1 67 ? -12.211 14.258 12.883 1 98.88 67 ALA B O 1
ATOM 1452 N N . GLN B 1 68 ? -10.039 13.75 12.742 1 98.38 68 GLN B N 1
ATOM 1453 C CA . GLN B 1 68 ? -9.656 14.734 13.742 1 98.38 68 GLN B CA 1
ATOM 1454 C C . GLN B 1 68 ? -9.766 16.156 13.195 1 98.38 68 GLN B C 1
ATOM 1456 O O . GLN B 1 68 ? -10.055 17.094 13.938 1 98.38 68 GLN B O 1
ATOM 1461 N N . ASN B 1 69 ? -9.492 16.281 11.945 1 97.44 69 ASN B N 1
ATOM 1462 C CA . ASN B 1 69 ? -9.57 17.578 11.281 1 97.44 69 ASN B CA 1
ATOM 1463 C C . ASN B 1 69 ? -10.055 17.438 9.836 1 97.44 69 ASN B C 1
ATOM 1465 O O . ASN B 1 69 ? -9.25 17.5 8.898 1 97.44 69 ASN B O 1
ATOM 1469 N N . PRO B 1 70 ? -11.336 17.438 9.641 1 98 70 PRO B N 1
ATOM 1470 C CA . PRO B 1 70 ? -11.898 17.156 8.312 1 98 70 PRO B CA 1
ATOM 1471 C C . PRO B 1 70 ? -11.57 18.234 7.289 1 98 70 PRO B C 1
ATOM 1473 O O . PRO B 1 70 ? -11.656 18 6.082 1 98 70 PRO B O 1
ATOM 1476 N N . SER B 1 71 ? -11.172 19.453 7.703 1 97.12 71 SER B N 1
ATOM 1477 C CA . SER B 1 71 ? -10.875 20.547 6.781 1 97.12 71 SER B CA 1
ATOM 1478 C C . SER B 1 71 ? -9.641 20.234 5.938 1 97.12 71 SER B C 1
ATOM 1480 O O . SER B 1 71 ? -9.422 20.844 4.891 1 97.12 71 SER B O 1
ATOM 1482 N N . LEU B 1 72 ? -8.852 19.281 6.332 1 97.5 72 LEU B N 1
ATOM 1483 C CA . LEU B 1 72 ? -7.688 18.859 5.574 1 97.5 72 LEU B CA 1
ATOM 1484 C C . LEU B 1 72 ? -8.102 18.266 4.23 1 97.5 72 LEU B C 1
ATOM 1486 O O . LEU B 1 72 ? -7.309 18.25 3.283 1 97.5 72 LEU B O 1
ATOM 1490 N N . LEU B 1 73 ? -9.312 17.812 4.164 1 98.5 73 LEU B N 1
ATOM 1491 C CA . LEU B 1 73 ? -9.812 17.203 2.932 1 98.5 73 LEU B CA 1
ATOM 1492 C C . LEU B 1 73 ? -10.305 18.266 1.959 1 98.5 73 LEU B C 1
ATOM 1494 O O . LEU B 1 73 ? -10.68 17.953 0.828 1 98.5 73 LEU B O 1
ATOM 1498 N N . GLU B 1 74 ? -10.234 19.484 2.307 1 97.44 74 GLU B N 1
ATOM 1499 C CA . GLU B 1 74 ? -10.484 20.578 1.377 1 97.44 74 GLU B CA 1
ATOM 1500 C C . GLU B 1 74 ? -9.203 21.031 0.691 1 97.44 74 GLU B C 1
ATOM 1502 O O . GLU B 1 74 ? -9.242 21.75 -0.302 1 97.44 74 GLU B O 1
ATOM 1507 N N . GLU B 1 75 ? -8.102 20.609 1.221 1 97.38 75 GLU B N 1
ATOM 1508 C CA . GLU B 1 75 ? -6.793 20.953 0.665 1 97.38 75 GLU B CA 1
ATOM 1509 C C . GLU B 1 75 ? -6.402 19.984 -0.457 1 97.38 75 GLU B C 1
ATOM 1511 O O . GLU B 1 75 ? -6.758 18.812 -0.424 1 97.38 75 GLU B O 1
ATOM 1516 N N . PRO B 1 76 ? -5.602 20.438 -1.419 1 97.81 76 PRO B N 1
ATOM 1517 C CA . PRO B 1 76 ? -5.258 19.609 -2.576 1 97.81 76 PRO B CA 1
ATOM 1518 C C . PRO B 1 76 ? -4.566 18.297 -2.182 1 97.81 76 PRO B C 1
ATOM 1520 O O . PRO B 1 76 ? -4.867 17.25 -2.742 1 97.81 76 PRO B O 1
ATOM 1523 N N . LEU B 1 77 ? -3.707 18.328 -1.23 1 98.25 77 LEU B N 1
ATOM 1524 C CA . LEU B 1 77 ? -3 17.125 -0.84 1 98.25 77 LEU B CA 1
ATOM 1525 C C . LEU B 1 77 ? -3.941 16.141 -0.148 1 98.25 77 LEU B C 1
ATOM 1527 O O . LEU B 1 77 ? -3.814 14.922 -0.317 1 98.25 77 LEU B O 1
ATOM 1531 N N . GLY B 1 78 ? -4.824 16.656 0.682 1 98.31 78 GLY B N 1
ATOM 1532 C CA . GLY B 1 78 ? -5.84 15.805 1.271 1 98.31 78 GLY B CA 1
ATOM 1533 C C . GLY B 1 78 ? -6.711 15.117 0.238 1 98.31 78 GLY B C 1
ATOM 1534 O O . GLY B 1 78 ? -6.918 13.898 0.304 1 98.31 78 GLY B O 1
ATOM 1535 N N . GLN B 1 79 ? -7.129 15.867 -0.723 1 98.56 79 GLN B N 1
ATOM 1536 C CA . GLN B 1 79 ? -7.949 15.32 -1.797 1 98.56 79 GLN B CA 1
ATOM 1537 C C . GLN B 1 79 ? -7.168 14.289 -2.609 1 98.56 79 GLN B C 1
ATOM 1539 O O . GLN B 1 79 ? -7.719 13.25 -2.998 1 98.56 79 GLN B O 1
ATOM 1544 N N . ALA B 1 80 ? -5.961 14.617 -2.871 1 98.81 80 ALA B N 1
ATOM 1545 C CA . ALA B 1 80 ? -5.133 13.703 -3.648 1 98.81 80 ALA B CA 1
ATOM 1546 C C . ALA B 1 80 ? -4.965 12.367 -2.93 1 98.81 80 ALA B C 1
ATOM 1548 O O . ALA B 1 80 ? -5.109 11.305 -3.539 1 98.81 80 ALA B O 1
ATOM 1549 N N . MET B 1 81 ? -4.73 12.43 -1.634 1 98.88 81 MET B N 1
ATOM 1550 C CA . MET B 1 81 ? -4.539 11.195 -0.87 1 98.88 81 MET B CA 1
ATOM 1551 C C . MET B 1 81 ? -5.836 10.406 -0.786 1 98.88 81 MET B C 1
ATOM 1553 O O . MET B 1 81 ? -5.836 9.188 -0.96 1 98.88 81 MET B O 1
ATOM 1557 N N . ALA B 1 82 ? -6.91 11.141 -0.57 1 98.88 82 ALA B N 1
ATOM 1558 C CA . ALA B 1 82 ? -8.203 10.453 -0.532 1 98.88 82 ALA B CA 1
ATOM 1559 C C . ALA B 1 82 ? -8.523 9.812 -1.879 1 98.88 82 ALA B C 1
ATOM 1561 O O . ALA B 1 82 ? -9.055 8.703 -1.932 1 98.88 82 ALA B O 1
ATOM 1562 N N . SER B 1 83 ? -8.18 10.484 -2.922 1 98.88 83 SER B N 1
ATOM 1563 C CA . SER B 1 83 ? -8.414 9.945 -4.258 1 98.88 83 SER B CA 1
ATOM 1564 C C . SER B 1 83 ? -7.574 8.695 -4.504 1 98.88 83 SER B C 1
ATOM 1566 O O . SER B 1 83 ? -8.047 7.734 -5.113 1 98.88 83 SER B O 1
ATOM 1568 N N . VAL B 1 84 ? -6.316 8.695 -4.074 1 98.94 84 VAL B N 1
ATOM 1569 C CA . VAL B 1 84 ? -5.457 7.527 -4.242 1 98.94 84 VAL B CA 1
ATOM 1570 C C . VAL B 1 84 ? -6.098 6.316 -3.564 1 98.94 84 VAL B C 1
ATOM 1572 O O . VAL B 1 84 ? -6.121 5.223 -4.133 1 98.94 84 VAL B O 1
ATOM 1575 N N . LEU B 1 85 ? -6.672 6.508 -2.361 1 98.94 85 LEU B N 1
ATOM 1576 C CA . LEU B 1 85 ? -7.309 5.406 -1.648 1 98.94 85 LEU B 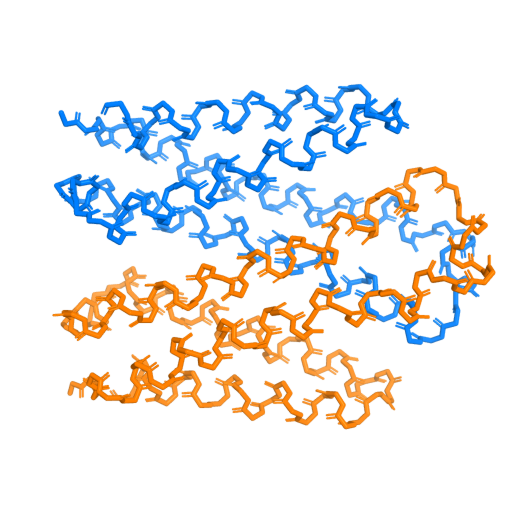CA 1
ATOM 1577 C C . LEU B 1 85 ? -8.461 4.828 -2.459 1 98.94 85 LEU B C 1
ATOM 1579 O O . LEU B 1 85 ? -8.57 3.607 -2.609 1 98.94 85 LEU B O 1
ATOM 1583 N N . SER B 1 86 ? -9.258 5.641 -3.064 1 98.88 86 SER B N 1
ATOM 1584 C CA . SER B 1 86 ? -10.43 5.195 -3.803 1 98.88 86 SER B CA 1
ATOM 1585 C C . SER B 1 86 ? -10.047 4.629 -5.168 1 98.88 86 SER B C 1
ATOM 1587 O O . SER B 1 86 ? -10.539 3.574 -5.566 1 98.88 86 SER B O 1
ATOM 1589 N N . VAL B 1 87 ? -9.164 5.289 -5.879 1 98.81 87 VAL B N 1
ATOM 1590 C CA . VAL B 1 87 ? -8.766 4.859 -7.215 1 98.81 87 VAL B CA 1
ATOM 1591 C C . VAL B 1 87 ? -8.062 3.506 -7.133 1 98.81 87 VAL B C 1
ATOM 1593 O O . VAL B 1 87 ? -8.258 2.645 -7.992 1 98.81 87 VAL B O 1
ATOM 1596 N N . MET B 1 88 ? -7.238 3.32 -6.086 1 98.88 88 MET B N 1
ATOM 1597 C CA . MET B 1 88 ? -6.582 2.027 -5.906 1 98.88 88 MET B CA 1
ATOM 1598 C C . MET B 1 88 ? -7.609 0.919 -5.707 1 98.88 88 MET B C 1
ATOM 1600 O O . MET B 1 88 ? -7.492 -0.156 -6.297 1 98.88 88 MET B O 1
ATOM 1604 N N . ALA B 1 89 ? -8.648 1.177 -4.902 1 98.88 89 ALA B N 1
ATOM 1605 C CA . ALA B 1 89 ? -9.703 0.185 -4.691 1 98.88 89 ALA B CA 1
ATOM 1606 C C . ALA B 1 89 ? -10.43 -0.128 -5.996 1 98.88 89 ALA B C 1
ATOM 1608 O O . ALA B 1 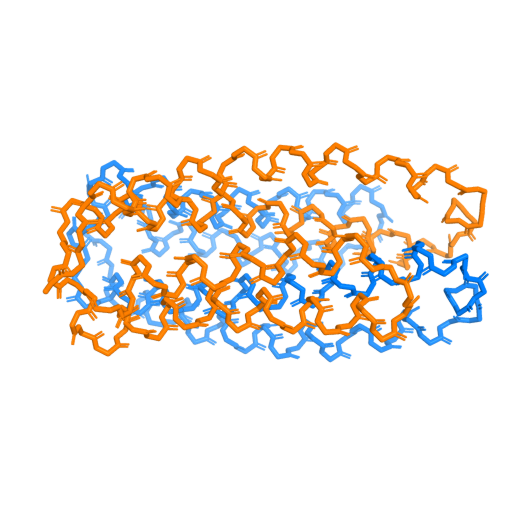89 ? -10.664 -1.296 -6.312 1 98.88 89 ALA B O 1
ATOM 1609 N N . TRP B 1 90 ? -10.711 0.862 -6.758 1 98.81 90 TRP B N 1
ATOM 1610 C CA . TRP B 1 90 ? -11.461 0.663 -7.996 1 98.81 90 TRP B CA 1
ATOM 1611 C C . TRP B 1 90 ? -10.609 -0.049 -9.039 1 98.81 90 TRP B C 1
ATOM 1613 O O . TRP B 1 90 ? -11.117 -0.86 -9.82 1 98.81 90 TRP B O 1
ATOM 1623 N N . THR B 1 91 ? -9.336 0.223 -9.102 1 98.81 91 THR B N 1
ATOM 1624 C CA . THR B 1 91 ? -8.438 -0.455 -10.031 1 98.81 91 THR B CA 1
ATOM 1625 C C . THR B 1 91 ? -8.336 -1.939 -9.695 1 98.81 91 THR B C 1
ATOM 1627 O O . THR B 1 91 ? -8.438 -2.791 -10.586 1 98.81 91 THR B O 1
ATOM 1630 N N . VAL B 1 92 ? -8.188 -2.262 -8.438 1 98.88 92 VAL B N 1
ATOM 1631 C CA . VAL B 1 92 ? -8.102 -3.652 -8.008 1 98.88 92 VAL B CA 1
ATOM 1632 C C . VAL B 1 92 ? -9.43 -4.355 -8.25 1 98.88 92 VAL B C 1
ATOM 1634 O O . VAL B 1 92 ? -9.461 -5.477 -8.766 1 98.88 92 VAL B O 1
ATOM 1637 N N . SER B 1 93 ? -10.516 -3.688 -7.891 1 98.88 93 SER B N 1
ATOM 1638 C CA . SER B 1 93 ? -11.852 -4.23 -8.133 1 98.88 93 SER B CA 1
ATOM 1639 C C . SER B 1 93 ? -12.047 -4.566 -9.609 1 98.88 93 SER B C 1
ATOM 1641 O O . SER B 1 93 ? -12.477 -5.672 -9.953 1 98.88 93 SER B O 1
ATOM 1643 N N . GLY B 1 94 ? -11.766 -3.6 -10.453 1 98.88 94 GLY B N 1
ATOM 1644 C CA . GLY B 1 94 ? -11.898 -3.838 -11.875 1 98.88 94 GLY B CA 1
ATOM 1645 C C . GLY B 1 94 ? -11.094 -5.027 -12.359 1 98.88 94 GLY B C 1
ATOM 1646 O O . GLY B 1 94 ? -11.57 -5.828 -13.164 1 98.88 94 GLY B O 1
ATOM 1647 N N . TRP B 1 95 ? -9.859 -5.098 -11.906 1 98.81 95 TRP B N 1
ATOM 1648 C CA . TRP B 1 95 ? -9 -6.219 -12.258 1 98.81 95 TRP B CA 1
ATOM 1649 C C . TRP B 1 95 ? -9.602 -7.539 -11.797 1 98.81 95 TRP B C 1
ATOM 1651 O O . TRP B 1 95 ? -9.625 -8.516 -12.547 1 98.81 95 TRP B O 1
ATOM 1661 N N . TYR B 1 96 ? -10.094 -7.574 -10.555 1 98.88 96 TYR B N 1
ATOM 1662 C CA . TYR B 1 96 ? -10.688 -8.797 -10.016 1 98.88 96 TYR B CA 1
ATOM 1663 C C . TYR B 1 96 ? -11.922 -9.195 -10.82 1 98.88 96 TYR B C 1
ATOM 1665 O O . TYR B 1 96 ? -12.086 -10.359 -11.18 1 98.88 96 TYR B O 1
ATOM 1673 N N . LEU B 1 97 ? -12.727 -8.234 -11.109 1 98.88 97 LEU B N 1
ATOM 1674 C CA . LEU B 1 97 ? -13.922 -8.516 -11.898 1 98.88 97 LEU B CA 1
ATOM 1675 C C . LEU B 1 97 ? -13.547 -9.008 -13.289 1 98.88 97 LEU B C 1
ATOM 1677 O O . LEU B 1 97 ? -14.141 -9.969 -13.797 1 98.88 97 LEU B O 1
ATOM 1681 N N . TRP B 1 98 ? -12.555 -8.375 -13.914 1 98.81 98 TRP B N 1
ATOM 1682 C CA . TRP B 1 98 ? -12.078 -8.781 -15.234 1 98.81 98 TRP B CA 1
ATOM 1683 C C . TRP B 1 98 ? -11.562 -10.211 -15.211 1 98.81 98 TRP B C 1
ATOM 1685 O O . TRP B 1 98 ? -11.695 -10.945 -16.188 1 98.81 98 TRP B O 1
ATOM 1695 N N . ARG B 1 99 ? -11.078 -10.703 -14.039 1 98.81 99 ARG B N 1
ATOM 1696 C CA . ARG B 1 99 ? -10.461 -12.016 -13.883 1 98.81 99 ARG B CA 1
ATOM 1697 C C . ARG B 1 99 ? -11.453 -13.031 -13.328 1 98.81 99 ARG B C 1
ATOM 1699 O O . ARG B 1 99 ? -11.07 -14.141 -12.961 1 98.81 99 ARG B O 1
ATOM 1706 N N . GLY B 1 100 ? -12.727 -12.586 -13.133 1 98.75 100 GLY B N 1
ATOM 1707 C CA . GLY B 1 100 ? -13.789 -13.5 -12.766 1 98.75 100 GLY B CA 1
ATOM 1708 C C . GLY B 1 100 ? -13.898 -13.711 -11.266 1 98.75 100 GLY B C 1
ATOM 1709 O O . GLY B 1 100 ? -14.617 -14.609 -10.812 1 98.75 100 GLY B O 1
ATOM 1710 N N . LEU B 1 101 ? -13.172 -12.953 -10.5 1 98.75 101 LEU B N 1
ATOM 1711 C CA . LEU B 1 101 ? -13.289 -13 -9.047 1 98.75 101 LEU B CA 1
ATOM 1712 C C . LEU B 1 101 ? -14.359 -12.031 -8.562 1 98.75 101 LEU B C 1
ATOM 1714 O O . LEU B 1 101 ? -14.047 -11.031 -7.91 1 98.75 101 LEU B O 1
ATOM 1718 N N . THR B 1 102 ? -15.625 -12.359 -8.758 1 98.75 102 THR B N 1
ATOM 1719 C CA . THR B 1 102 ? -16.75 -11.438 -8.711 1 98.75 102 THR B CA 1
ATOM 1720 C C . THR B 1 102 ? -17.016 -10.969 -7.281 1 98.75 102 THR B C 1
ATOM 1722 O O . THR B 1 102 ? -17.188 -9.773 -7.035 1 98.75 102 THR B O 1
ATOM 1725 N N . ILE B 1 103 ? -17.031 -11.914 -6.336 1 98.56 103 ILE B N 1
ATOM 1726 C CA . ILE B 1 103 ? -17.328 -11.547 -4.953 1 98.56 103 ILE B CA 1
ATOM 1727 C C . ILE B 1 103 ? -16.25 -10.586 -4.438 1 98.56 103 ILE B C 1
ATOM 1729 O O . ILE B 1 103 ? -16.562 -9.547 -3.863 1 98.56 103 ILE B O 1
ATOM 1733 N N . ASP B 1 104 ? -14.992 -10.914 -4.676 1 98.5 104 ASP B N 1
ATOM 1734 C CA . ASP B 1 104 ? -13.898 -10.047 -4.266 1 98.5 104 ASP B CA 1
ATOM 1735 C C . ASP B 1 104 ? -14.016 -8.664 -4.91 1 98.5 104 ASP B C 1
ATOM 1737 O O . ASP B 1 104 ? -13.859 -7.645 -4.234 1 98.5 104 ASP B O 1
ATOM 1741 N N . GLY B 1 105 ? -14.242 -8.664 -6.219 1 98.81 105 GLY B N 1
ATOM 1742 C CA . GLY B 1 105 ? -14.367 -7.406 -6.93 1 98.81 105 GLY B CA 1
ATOM 1743 C C . GLY B 1 105 ? -15.477 -6.52 -6.387 1 98.81 105 GLY B C 1
ATOM 1744 O O . GLY B 1 105 ? -15.289 -5.309 -6.242 1 98.81 105 GLY B O 1
ATOM 1745 N N . VAL B 1 106 ? -16.547 -7.105 -6.027 1 98.81 106 VAL B N 1
ATOM 1746 C CA . VAL B 1 106 ? -17.719 -6.344 -5.578 1 98.81 106 VAL B CA 1
ATOM 1747 C C . VAL B 1 106 ? -17.453 -5.766 -4.188 1 98.81 106 VAL B C 1
ATOM 1749 O O . VAL B 1 106 ? -17.766 -4.605 -3.924 1 98.81 106 VAL B O 1
ATOM 1752 N N . ILE B 1 107 ? -16.875 -6.527 -3.289 1 98.62 107 ILE B N 1
ATOM 1753 C CA . ILE B 1 107 ? -16.578 -6.066 -1.938 1 98.62 107 ILE B CA 1
ATOM 1754 C C . ILE B 1 107 ? -15.602 -4.891 -1.995 1 98.62 107 ILE B C 1
ATOM 1756 O O . ILE B 1 107 ? -15.789 -3.889 -1.302 1 98.62 107 ILE B O 1
ATOM 1760 N N . ILE B 1 108 ? -14.641 -4.992 -2.857 1 98.88 108 ILE B N 1
ATOM 1761 C CA . ILE B 1 108 ? -13.625 -3.947 -2.963 1 98.88 108 ILE B CA 1
ATOM 1762 C C . ILE B 1 108 ? -14.242 -2.699 -3.598 1 98.88 108 ILE B C 1
ATOM 1764 O O . ILE B 1 108 ? -13.922 -1.575 -3.203 1 98.88 108 ILE B O 1
ATOM 1768 N N . ALA B 1 109 ? -15.102 -2.896 -4.602 1 98.81 109 ALA B N 1
ATOM 1769 C CA . ALA B 1 109 ? -15.805 -1.763 -5.199 1 98.81 109 ALA B CA 1
ATOM 1770 C C . ALA B 1 109 ? -16.609 -1.005 -4.152 1 98.81 109 ALA B C 1
ATOM 1772 O O . ALA B 1 109 ? -16.594 0.228 -4.117 1 98.81 109 ALA B O 1
ATOM 1773 N N . ALA B 1 110 ? -17.328 -1.702 -3.322 1 98.81 110 ALA B N 1
ATOM 1774 C CA . ALA B 1 110 ? -18.141 -1.092 -2.271 1 98.81 110 ALA B CA 1
ATOM 1775 C C . ALA B 1 110 ? -17.266 -0.324 -1.281 1 98.81 110 ALA B C 1
ATOM 1777 O O . ALA B 1 110 ? -17.609 0.792 -0.881 1 98.81 110 ALA B O 1
ATOM 1778 N N . ALA B 1 111 ? -16.172 -0.889 -0.909 1 98.81 111 ALA B N 1
ATOM 1779 C CA . ALA B 1 111 ? -15.258 -0.224 0.009 1 98.81 111 ALA B CA 1
ATOM 1780 C C . ALA B 1 111 ? -14.719 1.067 -0.597 1 98.81 111 ALA B C 1
ATOM 1782 O O . ALA B 1 111 ? -14.602 2.084 0.092 1 98.81 111 ALA B O 1
ATOM 1783 N N . GLY B 1 112 ? -14.305 0.992 -1.916 1 98.81 112 GLY B N 1
ATOM 1784 C CA . GLY B 1 112 ? -13.828 2.191 -2.59 1 98.81 112 GLY B CA 1
ATOM 1785 C C . GLY B 1 112 ? -14.875 3.287 -2.664 1 98.81 112 GLY B C 1
ATOM 1786 O O . GLY B 1 112 ? -14.562 4.465 -2.482 1 98.81 112 GLY B O 1
ATOM 1787 N N . LEU B 1 113 ? -16.109 2.883 -2.951 1 98.75 113 LEU B N 1
ATOM 1788 C CA . LEU B 1 113 ? -17.203 3.84 -2.988 1 98.75 113 LEU B CA 1
ATOM 1789 C C . LEU B 1 113 ? -17.422 4.473 -1.617 1 98.75 113 LEU B C 1
ATOM 1791 O O . LEU B 1 113 ? -17.609 5.688 -1.512 1 98.75 113 LEU B O 1
ATOM 1795 N N . PHE B 1 114 ? -17.422 3.672 -0.591 1 98.88 114 PHE B N 1
ATOM 1796 C CA . PHE B 1 114 ? -17.594 4.184 0.762 1 98.88 114 PHE B CA 1
ATOM 1797 C C . PHE B 1 114 ? -16.469 5.148 1.131 1 98.88 114 PHE B C 1
ATOM 1799 O O . PHE B 1 114 ? -16.719 6.199 1.722 1 98.88 114 PHE B O 1
ATOM 1806 N N . GLN B 1 115 ? -15.258 4.812 0.803 1 98.88 115 GLN B N 1
ATOM 1807 C CA . GLN B 1 115 ? -14.109 5.676 1.065 1 98.88 115 GLN B CA 1
ATOM 1808 C C . GLN B 1 115 ? -14.273 7.031 0.385 1 98.88 115 GLN B C 1
ATOM 1810 O O . GLN B 1 115 ? -14.031 8.078 0.998 1 98.88 115 GLN B O 1
ATOM 1815 N N . ALA B 1 116 ? -14.633 6.969 -0.863 1 98.75 116 ALA B N 1
ATOM 1816 C CA . ALA B 1 116 ? -14.844 8.219 -1.585 1 98.75 116 ALA B CA 1
ATOM 1817 C C . ALA B 1 116 ? -15.961 9.039 -0.942 1 98.75 116 ALA B C 1
ATOM 1819 O O . ALA B 1 116 ? -15.82 10.258 -0.759 1 98.75 116 ALA B O 1
ATOM 1820 N N . TRP B 1 117 ? -17 8.398 -0.534 1 98.44 117 TRP B N 1
ATOM 1821 C CA . TRP B 1 117 ? -18.125 9.062 0.101 1 98.44 117 TRP B CA 1
ATOM 1822 C C . TRP B 1 117 ? -17.719 9.695 1.428 1 98.44 117 TRP B C 1
ATOM 1824 O O . TRP B 1 117 ? -18.078 10.844 1.715 1 98.44 117 TRP B O 1
ATOM 1834 N N . ALA B 1 118 ? -16.969 8.984 2.172 1 98.75 118 ALA B N 1
ATOM 1835 C CA . ALA B 1 118 ? -16.562 9.453 3.494 1 98.75 118 ALA B CA 1
ATOM 1836 C C . ALA B 1 118 ? -15.594 10.633 3.385 1 98.75 118 ALA B C 1
ATOM 1838 O O . ALA B 1 118 ? -15.648 11.562 4.199 1 98.75 118 ALA B O 1
ATOM 1839 N N . ALA B 1 119 ? -14.797 10.664 2.32 1 98.62 119 ALA B N 1
ATOM 1840 C CA . ALA B 1 119 ? -13.664 11.586 2.336 1 98.62 119 ALA B CA 1
ATOM 1841 C C . ALA B 1 119 ? -13.875 12.719 1.335 1 98.62 119 ALA B C 1
ATOM 1843 O O . ALA B 1 119 ? -13.289 13.797 1.474 1 98.62 119 ALA B O 1
ATOM 1844 N N . LEU B 1 120 ? -14.609 12.469 0.27 1 96.31 120 LEU B N 1
ATOM 1845 C CA . LEU B 1 120 ? -14.633 13.422 -0.829 1 96.31 120 LEU B CA 1
ATOM 1846 C C . LEU B 1 120 ? -16.016 14.031 -0.992 1 96.31 120 LEU B C 1
ATOM 1848 O O . LEU B 1 120 ? -16.219 14.93 -1.814 1 96.31 120 LEU B O 1
ATOM 1852 N N . LYS B 1 121 ? -17.016 13.727 -0.148 1 86.88 121 LYS B N 1
ATOM 1853 C CA . LYS B 1 121 ? -18.344 14.344 -0.259 1 86.88 121 LYS B CA 1
ATOM 1854 C C . LYS B 1 121 ? -18.422 15.617 0.568 1 86.88 121 LYS B C 1
ATOM 1856 O O . LYS B 1 121 ? -17.719 15.766 1.566 1 86.88 121 LYS B O 1
#

Solvent-accessible surface area (backbone atoms only — not comparable to full-atom values): 11491 Å² total; per-residue (Å²): 121,38,49,41,66,48,18,41,50,48,10,53,49,25,42,55,48,15,53,52,52,48,58,52,47,56,68,45,55,64,33,70,62,46,67,64,32,56,69,66,42,39,51,49,31,52,45,12,39,48,36,33,22,51,36,25,42,47,52,11,53,48,25,43,52,37,34,76,42,42,71,50,43,76,36,71,67,38,41,48,50,48,44,50,59,20,51,52,28,42,52,49,15,51,52,29,41,76,72,66,39,51,70,62,14,50,55,34,37,51,50,17,52,49,46,38,53,28,51,71,81,122,38,50,40,66,48,17,41,50,48,10,54,49,26,42,54,48,18,55,52,53,49,61,53,47,55,70,45,54,65,34,69,62,46,66,64,33,57,68,65,43,39,52,49,33,53,45,12,40,49,37,32,21,51,37,25,42,50,50,9,51,48,26,43,52,36,34,76,43,41,70,50,46,75,36,72,66,38,41,50,51,50,46,50,58,22,51,53,28,42,53,49,14,51,51,30,43,76,70,67,39,51,70,62,13,50,55,34,36,51,51,18,52,50,47,37,52,28,52,71,79

Nearest PDB structures (foldseek):
  6uuj-assembly2_E  TM=2.249E-01  e=7.025E-01  Mycobacterium tuberculosis H37Rv
  6h2f-assembly1_J  TM=2.917E-01  e=5.483E+00  Aeromonas hydrophila subsp. hydrophila AL09-71
  8a3k-assembly1_UNK  TM=4.524E-01  e=4.767E+00  synthetic construct
  6uuj-assembly2_E  TM=2.310E-01  e=6.650E-01  Mycobacterium tuberculosis H37Rv

Sequence (242 aa):
MPDPTLLKVAGYGSLIVSLLHAASGRKFQRAREFQALPNAAYTFSMSGWYQGSGYLILAGLLNFHWAQNPSLLEEPLGQAMASVLSVMAWTVSGWYLWRGLTIDGVIIAAAGLFQAWAALKMPDPTLLKVAGYGSLIVSLLHAASGRKFQRAREFQALPNAAYTFSMSGWYQGSGYLILAGLLNFHWAQNPSLLEEPLGQAMASVLSVMAWTVSGWYLWRGLTIDGVIIAAAGLFQAWAALK

pLDDT: mean 98.28, std 1.51, range [86.56, 98.94]

Radius of gyration: 17.54 Å; Cα contacts (8 Å, |Δi|>4): 342; chains: 2; bounding box: 39×48×35 Å